Protein AF-A0A3M0XRY8-F1 (afdb_monomer_lite)

Radius of gyration: 17.95 Å; chains: 1; bounding box: 48×29×68 Å

Secondary structure (DSSP, 8-state):
----PPPHHHHHHHHHHHHHHHHHHHHHTT-S-HHHHHHHHHHHHHHHHHHHHHHHHTTS---HHHHHHHHHHHHHHHHHHHHHHHHHH--SSTHHHHHHHHHHHHHHHHHHHHHHHTS-TT-TTTTTHHHHHHHHHHHHHHHHHHHHHHHHHS-HHHHHHHHHHHHHHHHHHHHHHHHHHHHHHH-

Foldseek 3Di:
DPPPPQPPLLVVLVVQLVVLVVVLVVLVVPDDDPLSVLVSQLSVLSNVLSNLRSCVSRVNDPPQLVNQLSLLSNLLSLLVSLLVLLVVLDDDDPCVVVSVVLVVVSVVLSVQSNVLSPPDPPDPPPCSLQSNLVSLLVSLVSQLVSLVSSLVSDDPVCNVVCVVSSVVSNVVSVVSNVVSVCSNVPD

pLDDT: mean 82.47, std 12.01, range [41.25, 95.75]

Structure (mmCIF, N/CA/C/O backbone):
data_AF-A0A3M0XRY8-F1
#
_entry.id   AF-A0A3M0XRY8-F1
#
loop_
_atom_site.group_PDB
_atom_site.id
_atom_site.type_symbol
_atom_site.label_atom_id
_atom_site.label_alt_id
_atom_site.label_comp_id
_atom_site.label_asym_id
_atom_site.label_entity_id
_atom_site.label_seq_id
_atom_site.pdbx_PDB_ins_code
_atom_site.Cartn_x
_atom_site.Cartn_y
_atom_site.Cartn_z
_atom_site.occupancy
_atom_site.B_iso_or_equiv
_atom_site.auth_seq_id
_atom_site.auth_comp_id
_atom_site.auth_asym_id
_atom_site.auth_atom_id
_atom_site.pdbx_PDB_model_num
ATOM 1 N N . MET A 1 1 ? -0.395 -4.519 -41.639 1.00 41.25 1 MET A N 1
ATOM 2 C CA . MET A 1 1 ? -0.689 -3.857 -40.350 1.00 41.25 1 MET A CA 1
ATOM 3 C C . MET A 1 1 ? -0.670 -4.923 -39.272 1.00 41.25 1 MET A C 1
ATOM 5 O O . MET A 1 1 ? -1.635 -5.660 -39.132 1.00 41.25 1 MET A O 1
ATOM 9 N N . THR A 1 2 ? 0.462 -5.101 -38.599 1.00 42.78 2 THR A N 1
ATOM 10 C CA . THR A 1 2 ? 0.569 -6.003 -37.449 1.00 42.78 2 THR A CA 1
ATOM 11 C C . THR A 1 2 ? -0.197 -5.373 -36.295 1.00 42.78 2 THR A C 1
ATOM 13 O O . THR A 1 2 ? 0.152 -4.277 -35.861 1.00 42.78 2 THR A O 1
ATOM 16 N N . VAL A 1 3 ? -1.264 -6.026 -35.837 1.00 53.78 3 VAL A N 1
ATOM 17 C CA . VAL A 1 3 ? -1.956 -5.638 -34.606 1.00 53.78 3 VAL A CA 1
ATOM 18 C C . VAL A 1 3 ? -0.926 -5.760 -33.489 1.00 53.78 3 VAL A C 1
ATOM 20 O O . VAL A 1 3 ? -0.512 -6.865 -33.146 1.00 53.78 3 VAL A O 1
ATOM 23 N N . GLN A 1 4 ? -0.433 -4.628 -32.995 1.00 62.97 4 GLN A N 1
ATOM 24 C CA . GLN A 1 4 ? 0.486 -4.593 -31.869 1.00 62.97 4 GLN A CA 1
ATOM 25 C C . GLN A 1 4 ? -0.334 -5.038 -30.654 1.00 62.97 4 GLN A C 1
ATOM 27 O O . GLN A 1 4 ? -1.129 -4.271 -30.114 1.00 62.97 4 GLN A O 1
ATOM 32 N N . SER A 1 5 ? -0.257 -6.325 -30.312 1.00 73.38 5 SER A N 1
ATOM 33 C CA . SER A 1 5 ? -0.968 -6.869 -29.160 1.00 73.38 5 SER A CA 1
ATOM 34 C C . SER A 1 5 ? -0.470 -6.144 -27.918 1.00 73.38 5 SER A C 1
ATOM 36 O O . SER A 1 5 ? 0.731 -6.162 -27.639 1.00 73.38 5 SER A O 1
ATOM 38 N N . LEU A 1 6 ? -1.381 -5.491 -27.195 1.00 74.50 6 LEU A N 1
ATOM 39 C CA . LEU A 1 6 ? -1.057 -4.873 -25.915 1.00 74.50 6 LEU A CA 1
ATOM 40 C C . LEU A 1 6 ? -0.407 -5.926 -25.004 1.00 74.50 6 LEU A C 1
ATOM 42 O O . LEU A 1 6 ? -0.911 -7.053 -24.935 1.00 74.50 6 LEU A O 1
ATOM 46 N N . PRO A 1 7 ? 0.690 -5.590 -24.308 1.00 85.88 7 PRO A N 1
ATOM 47 C CA . PRO A 1 7 ? 1.293 -6.510 -23.361 1.00 85.88 7 PRO A CA 1
ATOM 48 C C . PRO A 1 7 ? 0.262 -6.891 -22.297 1.00 85.88 7 PRO A C 1
ATOM 50 O O . PRO A 1 7 ? -0.511 -6.052 -21.827 1.00 85.88 7 PRO A O 1
ATOM 53 N N . THR A 1 8 ? 0.250 -8.164 -21.906 1.00 85.25 8 THR A N 1
ATOM 54 C CA . THR A 1 8 ? -0.715 -8.720 -20.941 1.00 85.25 8 THR A CA 1
ATOM 55 C C . THR A 1 8 ? -0.736 -7.941 -19.626 1.00 85.25 8 THR A C 1
ATOM 57 O O . THR A 1 8 ? -1.806 -7.727 -19.058 1.00 85.25 8 THR A O 1
ATOM 60 N N . GLY A 1 9 ? 0.421 -7.426 -19.191 1.00 84.25 9 GLY A N 1
ATOM 61 C CA . GLY A 1 9 ? 0.529 -6.519 -18.047 1.00 84.25 9 GLY A CA 1
ATOM 62 C C . GLY A 1 9 ? -0.352 -5.273 -18.189 1.00 84.25 9 GLY A C 1
ATOM 63 O O . GLY A 1 9 ? -1.142 -4.980 -17.294 1.00 84.25 9 GLY A O 1
ATOM 64 N N . ALA A 1 10 ? -0.298 -4.578 -19.329 1.00 87.88 10 ALA A N 1
ATOM 65 C CA . ALA A 1 10 ? -1.072 -3.354 -19.546 1.00 87.88 10 ALA A CA 1
ATOM 66 C C . ALA A 1 10 ? -2.588 -3.597 -19.438 1.00 87.88 10 ALA A C 1
ATOM 68 O O . ALA A 1 10 ? -3.296 -2.797 -18.827 1.00 87.88 10 ALA A O 1
ATOM 69 N N . VAL A 1 11 ? -3.078 -4.724 -19.968 1.00 90.00 11 VAL A N 1
ATOM 70 C CA . VAL A 1 11 ? -4.503 -5.091 -19.906 1.00 90.00 11 VAL A CA 1
ATOM 71 C C . VAL A 1 11 ? -4.944 -5.348 -18.464 1.00 90.00 11 VAL A C 1
ATOM 73 O O . VAL A 1 11 ? -5.950 -4.793 -18.019 1.00 90.00 11 VAL A O 1
ATOM 76 N N . THR A 1 12 ? -4.181 -6.142 -17.709 1.00 91.06 12 THR A N 1
ATOM 77 C CA . THR A 1 12 ? -4.505 -6.471 -16.311 1.00 91.06 12 THR A CA 1
ATOM 78 C C . THR A 1 12 ? -4.523 -5.223 -15.428 1.00 91.06 12 THR A C 1
ATOM 80 O O . THR A 1 12 ? -5.455 -5.031 -14.645 1.00 91.06 12 THR A O 1
ATOM 83 N N . TYR A 1 13 ? -3.540 -4.332 -15.584 1.00 90.25 13 TYR A N 1
ATOM 84 C CA . TYR A 1 13 ? -3.491 -3.088 -14.816 1.00 90.25 13 TYR A CA 1
ATOM 85 C C . TYR A 1 13 ? -4.597 -2.102 -15.217 1.00 90.25 13 TYR A C 1
ATOM 87 O O . TYR A 1 13 ? -5.179 -1.474 -14.334 1.00 90.25 13 TYR A O 1
ATOM 95 N N . ALA A 1 14 ? -4.972 -2.028 -16.499 1.00 90.25 14 ALA A N 1
ATOM 96 C CA . ALA A 1 14 ? -6.100 -1.209 -16.951 1.00 90.25 14 ALA A CA 1
ATOM 97 C C . ALA A 1 14 ? -7.443 -1.689 -16.370 1.00 90.25 14 ALA A C 1
ATOM 99 O O . ALA A 1 14 ? -8.253 -0.875 -15.920 1.00 90.25 14 ALA A O 1
ATOM 100 N N . LEU A 1 15 ? -7.667 -3.007 -16.308 1.00 91.88 15 LEU A N 1
ATOM 101 C CA . LEU A 1 15 ? -8.829 -3.582 -15.619 1.00 91.88 15 LEU A CA 1
ATOM 102 C C . LEU A 1 15 ? -8.826 -3.230 -14.125 1.00 91.88 15 LEU A C 1
ATOM 104 O O . LEU A 1 15 ? -9.865 -2.856 -13.578 1.00 91.88 15 LEU A O 1
ATOM 108 N N . GLY A 1 16 ? -7.655 -3.281 -13.482 1.00 90.19 16 GLY A N 1
ATOM 109 C CA . GLY A 1 16 ? -7.475 -2.832 -12.100 1.00 90.19 16 GLY A CA 1
ATOM 110 C C . GLY A 1 16 ? -7.869 -1.366 -11.900 1.00 90.19 16 GLY A C 1
ATOM 111 O O . GLY A 1 16 ? -8.592 -1.044 -10.956 1.00 90.19 16 GLY A O 1
ATOM 112 N N . THR A 1 17 ? -7.473 -0.480 -12.817 1.00 91.00 17 THR A N 1
ATOM 113 C CA . THR A 1 17 ? -7.870 0.934 -12.790 1.00 91.00 17 THR A CA 1
ATOM 114 C C . THR A 1 17 ? -9.383 1.092 -12.860 1.00 91.00 17 THR A C 1
ATOM 116 O O . THR A 1 17 ? -9.958 1.795 -12.029 1.00 91.00 17 THR A O 1
ATOM 119 N N . LEU A 1 18 ? -10.046 0.406 -13.795 1.00 92.19 18 LEU A N 1
ATOM 120 C CA . LEU A 1 18 ? -11.504 0.457 -13.924 1.00 92.19 18 LEU A CA 1
ATOM 121 C C . LEU A 1 18 ? -12.203 -0.011 -12.642 1.00 92.19 18 LEU A C 1
ATOM 123 O O . LEU A 1 18 ? -13.131 0.653 -12.179 1.00 92.19 18 LEU A O 1
ATOM 127 N N . ALA A 1 19 ? -11.728 -1.098 -12.029 1.00 91.19 19 ALA A N 1
ATOM 128 C CA . ALA A 1 19 ? -12.285 -1.606 -10.778 1.00 91.19 19 ALA A CA 1
ATOM 129 C C . ALA A 1 19 ? -12.226 -0.559 -9.649 1.00 91.19 19 ALA A C 1
ATO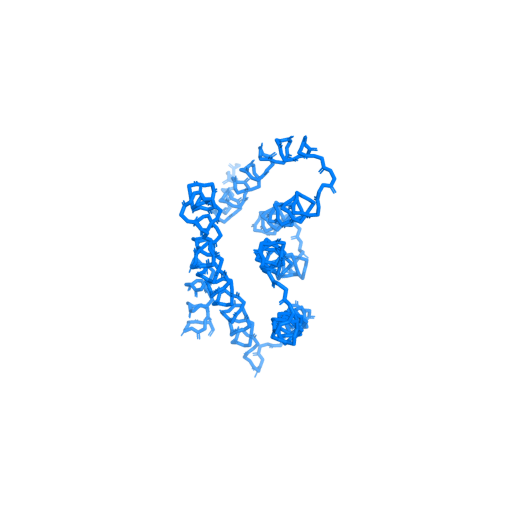M 131 O O . ALA A 1 19 ? -13.229 -0.325 -8.972 1.00 91.19 19 ALA A O 1
ATOM 132 N N . TYR A 1 20 ? -11.091 0.128 -9.474 1.00 89.56 20 TYR A N 1
ATOM 133 C CA . TYR A 1 20 ? -10.976 1.185 -8.464 1.00 89.56 20 TYR A CA 1
ATOM 134 C C . TYR A 1 20 ? -11.793 2.440 -8.809 1.00 89.56 20 TYR A C 1
ATOM 136 O O . TYR A 1 20 ? -12.390 3.043 -7.913 1.00 89.56 20 TYR A O 1
ATOM 144 N N . LEU A 1 21 ? -11.880 2.816 -10.089 1.00 89.25 21 LEU A N 1
ATOM 145 C CA . LEU A 1 21 ? -12.684 3.959 -10.535 1.00 89.25 21 LEU A CA 1
ATOM 146 C C . LEU A 1 21 ? -14.182 3.750 -10.291 1.00 89.25 21 LEU A C 1
ATOM 148 O O . LEU A 1 21 ? -14.865 4.697 -9.912 1.00 89.25 21 LEU A O 1
ATOM 152 N N . VAL A 1 22 ? -14.693 2.526 -10.443 1.00 91.00 22 VAL A N 1
ATOM 153 C CA . VAL A 1 22 ? -16.102 2.203 -10.146 1.00 91.00 22 VAL A CA 1
ATOM 154 C C . VAL A 1 22 ? -16.421 2.376 -8.655 1.00 91.00 22 VAL A C 1
ATOM 156 O O . VAL A 1 22 ? -17.534 2.767 -8.300 1.00 91.00 22 VAL A O 1
ATOM 159 N N . LEU A 1 23 ? -15.450 2.136 -7.769 1.00 85.25 23 LEU A N 1
ATOM 160 C CA . LEU A 1 23 ? -15.636 2.264 -6.321 1.00 85.25 23 LEU A CA 1
ATOM 161 C C . LEU A 1 23 ? -15.645 3.727 -5.851 1.00 85.25 23 LEU A C 1
ATOM 163 O O . LEU A 1 23 ? -16.429 4.082 -4.965 1.00 85.25 23 LEU A O 1
ATOM 167 N N . LEU A 1 24 ? -14.812 4.590 -6.443 1.00 84.44 24 LEU A N 1
ATOM 168 C CA . LEU A 1 24 ? -14.606 5.974 -5.989 1.00 84.44 24 LEU A CA 1
ATOM 169 C C . LEU A 1 24 ? -15.901 6.803 -5.828 1.00 84.44 24 LEU A C 1
ATOM 171 O O . LEU A 1 24 ? -16.071 7.401 -4.763 1.00 84.44 24 LEU A O 1
ATOM 175 N N . PRO A 1 25 ? -16.860 6.820 -6.778 1.00 84.19 25 PRO A N 1
ATOM 176 C CA . PRO A 1 25 ? -18.091 7.602 -6.644 1.00 84.19 25 PRO A CA 1
ATOM 177 C C . PRO A 1 25 ? -18.943 7.208 -5.435 1.00 84.19 25 PRO A C 1
ATOM 179 O O . PRO A 1 25 ? -19.590 8.057 -4.823 1.00 84.19 25 PRO A O 1
ATOM 182 N N . GLY A 1 26 ? -18.966 5.919 -5.081 1.00 82.38 26 GLY A N 1
ATOM 183 C CA . GLY A 1 26 ? -19.678 5.434 -3.899 1.00 82.38 26 GLY A CA 1
ATOM 184 C C . GLY A 1 26 ? -19.014 5.888 -2.600 1.00 82.38 26 GLY A C 1
ATOM 185 O O . GLY A 1 26 ? -19.704 6.235 -1.642 1.00 82.38 26 GLY A O 1
ATOM 1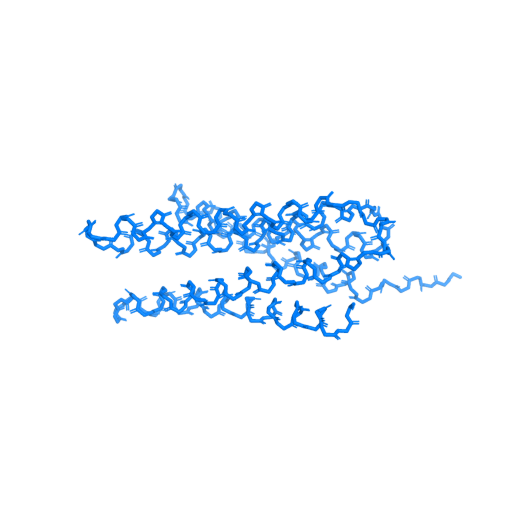86 N N . LEU A 1 27 ? -17.679 5.939 -2.579 1.00 80.31 27 LEU A N 1
ATOM 187 C CA . LEU A 1 27 ? -16.921 6.412 -1.424 1.00 80.31 27 LEU A CA 1
ATOM 188 C C . LEU A 1 27 ? -17.038 7.925 -1.211 1.00 80.31 27 LEU A C 1
ATOM 190 O O . LEU A 1 27 ? -17.213 8.350 -0.073 1.00 80.31 27 LEU A O 1
ATOM 194 N N . LEU A 1 28 ? -16.981 8.731 -2.276 1.00 81.44 28 LEU A N 1
ATOM 195 C CA . LEU A 1 28 ? -17.031 10.199 -2.182 1.00 81.44 28 LEU A CA 1
ATOM 196 C C . LEU A 1 28 ? -18.327 10.716 -1.531 1.00 81.44 28 LEU A C 1
ATOM 198 O O . LEU A 1 28 ? -18.357 11.810 -0.980 1.00 81.44 28 LEU A O 1
ATOM 202 N N . ARG A 1 29 ? -19.392 9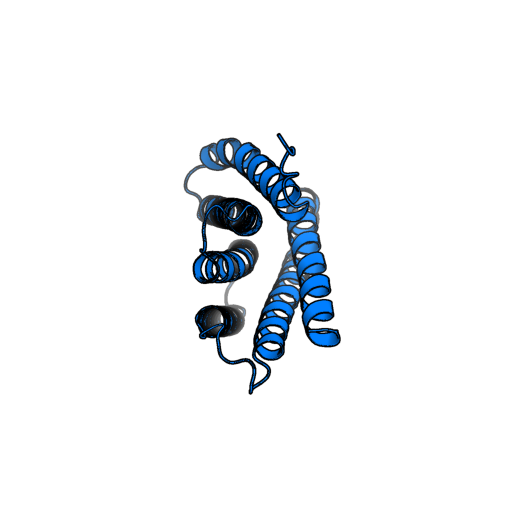.905 -1.530 1.00 84.75 29 ARG A N 1
ATOM 203 C CA . ARG A 1 29 ? -20.682 10.222 -0.896 1.00 84.75 29 ARG A CA 1
ATOM 204 C C . ARG A 1 29 ? -20.722 9.968 0.618 1.00 84.75 29 ARG A C 1
ATOM 206 O O . ARG A 1 29 ? -21.716 10.310 1.250 1.00 84.75 29 ARG A O 1
ATOM 213 N N . ARG A 1 30 ? -19.689 9.359 1.220 1.00 75.19 30 ARG A N 1
ATOM 214 C CA . ARG A 1 30 ? -19.673 8.988 2.655 1.00 75.19 30 ARG A CA 1
ATOM 215 C C . ARG A 1 30 ? -19.361 10.141 3.622 1.00 75.19 30 ARG A C 1
ATOM 217 O O . ARG A 1 30 ? -19.506 9.945 4.829 1.00 75.19 30 ARG A O 1
ATOM 224 N N . GLY A 1 31 ? -19.005 11.326 3.122 1.00 71.62 31 GLY A N 1
ATOM 225 C CA . GLY A 1 31 ? -18.751 12.528 3.929 1.00 71.62 31 GLY A CA 1
ATOM 226 C C . GLY A 1 31 ? -17.308 12.662 4.439 1.00 71.62 31 GLY A C 1
ATOM 227 O O . GLY A 1 31 ? -16.426 11.902 4.052 1.00 71.62 31 GLY A O 1
ATOM 228 N N . GLU A 1 32 ? -17.070 13.636 5.323 1.00 77.12 32 GLU A N 1
ATOM 229 C CA . GLU A 1 32 ? -15.729 14.123 5.718 1.00 77.12 32 GLU A CA 1
ATOM 230 C C . GLU A 1 32 ? -15.104 13.404 6.926 1.00 77.12 32 GLU A C 1
ATOM 232 O O . GLU A 1 32 ? -14.181 13.908 7.569 1.00 77.12 32 GLU A O 1
ATOM 237 N N . ARG A 1 33 ? -15.604 12.219 7.291 1.00 82.50 33 ARG A N 1
ATOM 238 C CA . ARG A 1 33 ? -15.008 11.472 8.405 1.00 82.50 33 ARG A CA 1
ATOM 239 C C . ARG A 1 33 ? -13.589 11.033 8.032 1.00 82.50 33 ARG A C 1
ATOM 241 O O . ARG A 1 33 ? -13.343 10.614 6.902 1.00 82.50 33 ARG A O 1
ATOM 248 N N . LEU A 1 34 ? -12.656 11.105 8.984 1.00 81.56 34 LEU A N 1
ATOM 249 C CA . LEU A 1 34 ? -11.240 10.800 8.743 1.00 81.56 34 LEU A CA 1
ATOM 250 C C . LEU A 1 34 ? -11.028 9.395 8.149 1.00 81.56 34 LEU A C 1
ATOM 252 O O . LEU A 1 34 ? -10.216 9.226 7.247 1.00 81.56 34 LEU A O 1
ATOM 256 N N . ASP A 1 35 ? -11.776 8.395 8.612 1.00 82.06 35 ASP A N 1
ATOM 257 C CA . ASP A 1 35 ? -11.753 7.031 8.074 1.00 82.06 35 ASP A CA 1
ATOM 258 C C . ASP A 1 35 ? -12.241 6.962 6.617 1.00 82.06 35 ASP A C 1
ATOM 260 O O . ASP A 1 35 ? -11.646 6.252 5.806 1.00 82.06 35 ASP A O 1
ATOM 264 N N . ALA A 1 36 ? -13.267 7.738 6.258 1.00 86.38 36 ALA A N 1
ATOM 265 C CA . ALA A 1 36 ? -13.746 7.853 4.882 1.00 86.38 36 ALA A CA 1
ATOM 266 C C . ALA A 1 36 ? -12.710 8.530 3.971 1.00 86.38 36 ALA A C 1
ATOM 268 O O . ALA A 1 36 ? -12.431 8.013 2.890 1.00 86.38 36 ALA A O 1
ATOM 269 N N . ILE A 1 37 ? -12.091 9.627 4.422 1.00 87.31 37 ILE A N 1
ATOM 270 C CA . ILE A 1 37 ? -11.043 10.343 3.673 1.00 87.31 37 ILE A CA 1
ATOM 271 C C . ILE A 1 37 ? -9.830 9.438 3.442 1.00 87.31 37 ILE A C 1
ATOM 273 O O . ILE A 1 37 ? -9.337 9.344 2.321 1.00 87.31 37 ILE A O 1
ATOM 277 N N . LEU A 1 38 ? -9.370 8.729 4.477 1.00 88.25 38 LEU A N 1
ATOM 278 C CA . LEU A 1 38 ? -8.245 7.798 4.360 1.00 88.25 38 LEU A CA 1
ATOM 279 C C . LEU A 1 38 ? -8.569 6.622 3.434 1.00 88.25 38 LEU A C 1
ATOM 281 O O . LEU A 1 38 ? -7.701 6.177 2.685 1.00 88.25 38 LEU A O 1
ATOM 285 N N . PHE A 1 39 ? -9.814 6.140 3.441 1.00 90.06 39 PHE A N 1
ATOM 286 C CA . PHE A 1 39 ? -10.239 5.078 2.535 1.00 90.06 39 PHE A CA 1
ATOM 287 C C . PHE A 1 39 ? -10.290 5.566 1.082 1.00 90.06 39 PHE A C 1
ATOM 289 O O . PHE A 1 39 ? -9.779 4.883 0.197 1.00 90.06 39 PHE A O 1
ATOM 296 N N . ILE A 1 40 ? -10.813 6.775 0.838 1.00 90.50 40 ILE A N 1
ATOM 297 C CA . ILE A 1 40 ? -10.769 7.433 -0.479 1.00 90.50 40 ILE A CA 1
ATOM 298 C C . ILE A 1 40 ? -9.322 7.609 -0.940 1.00 90.50 40 ILE A C 1
ATOM 300 O O . ILE A 1 40 ? -9.016 7.302 -2.087 1.00 90.50 40 ILE A O 1
ATOM 304 N N . ALA A 1 41 ? -8.428 8.054 -0.054 1.00 90.69 41 ALA A N 1
ATOM 305 C CA . ALA A 1 41 ? -7.020 8.237 -0.375 1.00 90.69 41 ALA A CA 1
ATOM 306 C C . ALA A 1 41 ? -6.345 6.910 -0.755 1.00 90.69 41 ALA A C 1
ATOM 308 O O . ALA A 1 41 ? -5.679 6.857 -1.782 1.00 90.69 41 ALA A O 1
ATOM 309 N N . ALA A 1 42 ? -6.557 5.830 0.008 1.00 92.06 42 ALA A N 1
ATOM 310 C CA . ALA A 1 42 ? -5.982 4.511 -0.280 1.00 92.06 42 ALA A CA 1
ATOM 311 C C . ALA A 1 42 ? -6.504 3.903 -1.596 1.00 92.06 42 ALA A C 1
ATOM 313 O O . ALA A 1 42 ? -5.745 3.326 -2.380 1.00 92.06 42 ALA A O 1
ATOM 314 N N . VAL A 1 43 ? -7.802 4.064 -1.872 1.00 93.06 43 VAL A N 1
ATOM 315 C CA . VAL A 1 43 ? -8.411 3.651 -3.144 1.00 93.06 43 VAL A CA 1
ATOM 316 C C . VAL A 1 43 ? -7.882 4.509 -4.296 1.00 93.06 43 VAL A C 1
ATOM 318 O O . VAL A 1 43 ? -7.518 3.973 -5.339 1.00 93.06 43 VAL A O 1
ATOM 321 N N . GLY A 1 44 ? -7.786 5.825 -4.104 1.00 93.44 44 GLY A N 1
ATOM 322 C CA . GLY A 1 44 ? -7.292 6.771 -5.101 1.00 93.44 44 GLY A CA 1
ATOM 323 C C . GLY A 1 44 ? -5.825 6.542 -5.463 1.00 93.44 44 GLY A C 1
ATOM 324 O O . GLY A 1 44 ? -5.490 6.519 -6.644 1.00 93.44 44 GLY A O 1
ATOM 325 N N . THR A 1 45 ? -4.954 6.294 -4.480 1.00 93.81 45 THR A N 1
ATOM 326 C CA . THR A 1 45 ? -3.546 5.952 -4.741 1.00 93.81 45 THR A CA 1
ATOM 327 C C . THR A 1 45 ? -3.411 4.599 -5.433 1.00 93.81 45 THR A C 1
ATOM 329 O O . THR A 1 45 ? -2.585 4.465 -6.331 1.00 93.81 45 THR A O 1
ATOM 332 N N . SER A 1 46 ? -4.260 3.618 -5.104 1.00 94.19 46 SER A N 1
ATOM 333 C CA . SER A 1 46 ? -4.299 2.326 -5.807 1.00 94.19 46 SER A CA 1
ATOM 334 C C . SER A 1 46 ? -4.777 2.471 -7.262 1.00 94.19 46 SER A C 1
ATOM 336 O O . SER A 1 46 ? -4.202 1.865 -8.169 1.00 94.19 46 SER A O 1
ATOM 338 N N . ALA A 1 47 ? -5.779 3.321 -7.514 1.00 94.81 47 ALA A N 1
ATOM 339 C CA . ALA A 1 47 ? -6.240 3.657 -8.862 1.00 94.81 47 ALA A CA 1
ATOM 340 C C . ALA A 1 47 ? -5.135 4.349 -9.673 1.00 94.81 47 ALA A C 1
ATOM 342 O O . ALA A 1 47 ? -4.853 3.950 -10.800 1.00 94.81 47 ALA A O 1
ATOM 343 N N . ALA A 1 48 ? -4.469 5.340 -9.075 1.00 95.25 48 ALA A N 1
ATOM 344 C CA . ALA A 1 48 ? -3.360 6.049 -9.700 1.00 95.25 48 ALA A CA 1
ATOM 345 C C . ALA A 1 48 ? -2.195 5.105 -10.017 1.00 95.25 48 ALA A C 1
ATOM 347 O O . ALA A 1 48 ? -1.661 5.157 -11.121 1.00 95.25 48 ALA A O 1
ATOM 348 N N . TRP A 1 49 ? -1.834 4.213 -9.087 1.00 95.62 49 TRP A N 1
ATOM 349 C CA . TRP A 1 49 ? -0.790 3.214 -9.305 1.00 95.62 49 TRP A CA 1
ATOM 350 C C . TRP A 1 49 ? -1.133 2.288 -10.471 1.00 95.62 49 TRP A C 1
ATOM 352 O O . TRP A 1 49 ? -0.347 2.173 -11.402 1.00 95.62 49 TRP A O 1
ATOM 362 N N . THR A 1 50 ? -2.319 1.672 -10.474 1.00 94.94 50 THR A N 1
ATOM 363 C CA . THR A 1 50 ? -2.712 0.770 -11.573 1.00 94.94 50 THR A CA 1
ATOM 364 C C . THR A 1 50 ? -2.742 1.486 -12.927 1.00 94.94 50 THR A C 1
ATOM 366 O O . THR A 1 50 ? -2.258 0.929 -13.907 1.00 94.94 50 THR A O 1
ATOM 369 N N . ALA A 1 51 ? -3.211 2.738 -12.981 1.00 94.50 51 ALA A N 1
ATOM 370 C CA . ALA A 1 51 ? -3.228 3.527 -14.213 1.00 94.50 51 ALA A CA 1
ATOM 371 C C . ALA A 1 51 ? -1.807 3.842 -14.703 1.00 94.50 51 ALA A C 1
ATOM 373 O O . ALA A 1 51 ? -1.483 3.635 -15.871 1.00 94.50 51 ALA A O 1
ATOM 374 N N . ALA A 1 52 ? -0.945 4.296 -13.791 1.00 94.56 52 ALA A N 1
ATOM 375 C CA . ALA A 1 52 ? 0.462 4.575 -14.053 1.00 94.56 52 ALA A CA 1
ATOM 376 C C . ALA A 1 52 ? 1.194 3.333 -14.582 1.00 94.56 52 ALA A C 1
ATOM 378 O O . ALA A 1 52 ? 1.898 3.405 -15.589 1.00 94.56 52 ALA A O 1
ATOM 379 N N . THR A 1 53 ? 0.980 2.183 -13.943 1.00 92.38 53 THR A N 1
ATOM 380 C CA . THR A 1 53 ? 1.587 0.909 -14.331 1.00 92.38 53 THR A CA 1
ATOM 381 C C . THR A 1 53 ? 1.067 0.428 -15.686 1.00 92.38 53 THR A C 1
ATOM 383 O O . THR A 1 53 ? 1.859 -0.024 -16.509 1.00 92.38 53 THR A O 1
ATOM 386 N N . ALA A 1 54 ? -0.229 0.587 -15.978 1.00 93.31 54 ALA A N 1
ATOM 387 C CA . ALA A 1 54 ? -0.794 0.254 -17.288 1.00 93.31 54 ALA A CA 1
ATOM 388 C C . ALA A 1 54 ? -0.158 1.081 -18.417 1.00 93.31 54 ALA A C 1
ATOM 390 O O . ALA A 1 54 ? 0.249 0.519 -19.435 1.00 93.31 54 ALA A O 1
ATOM 391 N N . LEU A 1 55 ? -0.022 2.398 -18.217 1.00 92.62 55 LEU A N 1
ATOM 392 C CA . LEU A 1 55 ? 0.624 3.303 -19.175 1.00 92.62 55 LEU A CA 1
ATOM 393 C C . LEU A 1 55 ? 2.106 2.968 -19.379 1.00 92.62 55 LEU A C 1
ATOM 395 O O . LEU A 1 55 ? 2.595 3.021 -20.509 1.00 92.62 55 LEU A O 1
ATOM 399 N N . HIS A 1 56 ? 2.798 2.593 -18.300 1.00 91.12 56 HIS A N 1
ATOM 400 C CA . HIS A 1 56 ? 4.196 2.180 -18.356 1.00 91.12 56 HIS A CA 1
ATOM 401 C C . HIS A 1 56 ? 4.378 0.886 -19.158 1.00 91.12 56 HIS A C 1
ATOM 403 O O . HIS A 1 56 ? 5.163 0.861 -20.102 1.00 91.12 56 HIS A O 1
ATOM 409 N N . TYR A 1 57 ? 3.594 -0.160 -18.869 1.00 88.38 57 TYR A N 1
ATOM 410 C CA . TYR A 1 57 ? 3.648 -1.414 -19.631 1.00 88.38 57 TYR A CA 1
ATOM 411 C C . TYR A 1 57 ? 3.228 -1.243 -21.092 1.00 88.38 57 TYR A C 1
ATOM 413 O O . TYR A 1 57 ? 3.767 -1.927 -21.954 1.00 88.38 57 TYR A O 1
ATOM 421 N N . ALA A 1 58 ? 2.295 -0.337 -21.394 1.00 90.00 58 ALA A N 1
ATOM 422 C CA . ALA A 1 58 ? 1.907 -0.030 -22.771 1.00 90.00 58 ALA A CA 1
ATOM 423 C C . ALA A 1 58 ? 3.010 0.700 -23.567 1.00 90.00 58 ALA A C 1
ATOM 425 O O . ALA A 1 58 ? 2.872 0.870 -24.778 1.00 90.00 58 ALA A O 1
ATOM 426 N N . GLY A 1 59 ? 4.086 1.147 -22.908 1.00 89.12 59 GLY A N 1
ATOM 427 C CA . GLY A 1 59 ? 5.158 1.931 -23.522 1.00 89.12 59 GLY A CA 1
ATOM 428 C C . GLY A 1 59 ? 4.754 3.370 -23.849 1.00 89.12 59 GLY A C 1
ATOM 429 O O . GLY A 1 59 ? 5.464 4.056 -24.577 1.00 89.12 59 GLY A O 1
ATOM 430 N N . TRP A 1 60 ? 3.611 3.840 -23.339 1.00 88.81 60 TRP A N 1
ATOM 431 C CA . TRP A 1 60 ? 3.099 5.188 -23.609 1.00 88.81 60 TRP A CA 1
ATOM 432 C C . TRP A 1 60 ? 3.724 6.245 -22.698 1.00 88.81 60 TRP A C 1
ATOM 434 O O . TRP A 1 60 ? 3.633 7.437 -22.986 1.00 88.81 60 TRP A O 1
ATOM 444 N N . TRP A 1 61 ? 4.346 5.825 -21.593 1.00 89.38 61 TRP A N 1
ATOM 445 C CA . TRP A 1 61 ? 4.959 6.725 -20.625 1.00 89.38 61 TRP A CA 1
ATOM 446 C C . TRP A 1 61 ? 6.090 6.056 -19.834 1.00 89.38 61 TRP A C 1
ATOM 448 O O . TRP A 1 61 ? 5.896 5.029 -19.182 1.00 89.38 61 TRP A O 1
ATOM 458 N N . ASP A 1 62 ? 7.273 6.674 -19.830 1.00 83.19 62 ASP A N 1
ATOM 459 C CA . ASP A 1 62 ? 8.440 6.186 -19.085 1.00 83.19 62 ASP A CA 1
ATOM 460 C C . ASP A 1 62 ? 8.479 6.755 -17.653 1.00 83.19 62 ASP A C 1
ATOM 462 O O . ASP A 1 62 ? 9.308 7.581 -17.268 1.00 83.19 62 ASP A O 1
ATOM 466 N N . GLY A 1 63 ? 7.464 6.371 -16.876 1.00 86.19 63 GLY A N 1
ATOM 467 C CA . GLY A 1 63 ? 7.182 6.872 -15.532 1.00 86.19 63 GLY A CA 1
ATOM 468 C C . GLY A 1 63 ? 7.645 5.971 -14.390 1.00 86.19 63 GLY A C 1
ATOM 469 O O . GLY A 1 63 ? 7.012 5.990 -13.335 1.00 86.19 63 GLY A O 1
ATOM 470 N N . ALA A 1 64 ? 8.706 5.174 -14.557 1.00 84.56 64 ALA A N 1
ATOM 471 C CA . ALA A 1 64 ? 9.080 4.105 -13.616 1.00 84.56 64 ALA A CA 1
ATOM 472 C C . ALA A 1 64 ? 9.203 4.570 -12.147 1.00 84.56 64 ALA A C 1
ATOM 474 O O . ALA A 1 64 ? 8.725 3.905 -11.226 1.00 84.56 64 ALA A O 1
ATOM 475 N N . ARG A 1 65 ? 9.766 5.764 -11.913 1.00 84.25 65 ARG A N 1
ATOM 476 C CA . ARG A 1 65 ? 9.868 6.361 -10.565 1.00 84.25 65 ARG A CA 1
ATOM 477 C C . ARG A 1 65 ? 8.511 6.715 -9.965 1.00 84.25 65 ARG A C 1
ATOM 479 O O . ARG A 1 65 ? 8.309 6.560 -8.765 1.00 84.25 65 ARG A O 1
ATOM 486 N N . VAL A 1 66 ? 7.584 7.194 -10.791 1.00 89.12 66 VAL A N 1
ATOM 487 C CA . VAL A 1 66 ? 6.229 7.534 -10.346 1.00 89.12 66 VAL A CA 1
ATOM 488 C C . VAL A 1 66 ? 5.442 6.261 -10.052 1.00 89.12 66 VAL A C 1
ATOM 490 O O . VAL A 1 66 ? 4.763 6.206 -9.033 1.00 89.12 66 VAL A O 1
ATOM 493 N N . VAL A 1 67 ? 5.596 5.218 -10.875 1.00 90.06 67 VAL A N 1
ATOM 494 C CA . VAL A 1 67 ? 5.027 3.888 -10.609 1.00 90.06 67 VAL A CA 1
ATOM 495 C C . VAL A 1 67 ? 5.519 3.355 -9.262 1.00 90.06 67 VAL A C 1
ATOM 497 O O . VAL A 1 67 ? 4.697 3.031 -8.409 1.00 90.06 67 VAL A O 1
ATOM 500 N N . ALA A 1 68 ? 6.834 3.352 -9.023 1.00 85.88 68 ALA A N 1
ATOM 501 C CA . ALA A 1 68 ? 7.403 2.880 -7.760 1.00 85.88 68 ALA A CA 1
ATOM 502 C C . ALA A 1 68 ? 6.962 3.733 -6.554 1.00 85.88 68 ALA A C 1
ATOM 504 O O . ALA A 1 68 ? 6.614 3.199 -5.503 1.00 85.88 68 ALA A O 1
ATOM 505 N N . GLY A 1 69 ? 6.915 5.061 -6.700 1.00 87.88 69 GLY A N 1
ATOM 506 C CA . GLY A 1 69 ? 6.419 5.952 -5.649 1.00 87.88 69 GLY A CA 1
ATOM 507 C C . GLY A 1 69 ? 4.944 5.708 -5.314 1.00 87.88 69 GLY A C 1
ATOM 508 O O . GLY A 1 69 ? 4.577 5.651 -4.140 1.00 87.88 69 GLY A O 1
ATOM 509 N N . LEU A 1 70 ? 4.100 5.509 -6.331 1.00 91.44 70 LEU A N 1
ATOM 510 C CA . LEU A 1 70 ? 2.682 5.183 -6.160 1.00 91.44 70 LEU A CA 1
ATOM 511 C C . LEU A 1 70 ? 2.471 3.789 -5.555 1.00 91.44 70 LEU A C 1
ATOM 513 O O . LEU A 1 70 ? 1.524 3.595 -4.795 1.00 91.44 70 LEU A O 1
ATOM 517 N N . GLU A 1 71 ? 3.362 2.840 -5.837 1.00 90.94 71 GLU A N 1
ATOM 518 C CA . GLU A 1 71 ? 3.356 1.504 -5.238 1.00 90.94 71 GLU A CA 1
ATOM 519 C C . GLU A 1 71 ? 3.578 1.580 -3.726 1.00 90.94 71 GLU A C 1
ATOM 521 O O . GLU A 1 71 ? 2.775 1.076 -2.940 1.00 90.94 71 GLU A O 1
ATOM 526 N N . VAL A 1 72 ? 4.607 2.312 -3.294 1.00 89.50 72 VAL A N 1
ATOM 527 C CA . VAL A 1 72 ? 4.852 2.559 -1.867 1.00 89.50 72 VAL A CA 1
ATOM 528 C C . VAL A 1 72 ? 3.682 3.333 -1.254 1.00 89.50 72 VAL A C 1
ATOM 530 O O . VAL A 1 72 ? 3.192 2.976 -0.181 1.00 89.50 72 VAL A O 1
ATOM 533 N N . ALA A 1 73 ? 3.174 4.356 -1.947 1.00 90.44 73 ALA A N 1
ATOM 534 C CA . ALA A 1 73 ? 2.058 5.161 -1.462 1.00 90.44 73 ALA A CA 1
ATOM 535 C C . ALA A 1 73 ? 0.773 4.340 -1.269 1.00 90.44 73 ALA A C 1
ATOM 537 O O . ALA A 1 73 ? 0.070 4.558 -0.278 1.00 90.44 73 ALA A O 1
ATOM 538 N N . ARG A 1 74 ? 0.462 3.379 -2.156 1.00 92.19 74 ARG A N 1
ATOM 539 C CA . ARG A 1 74 ? -0.710 2.502 -1.983 1.00 92.19 74 ARG A CA 1
ATOM 540 C C . ARG A 1 74 ? -0.536 1.597 -0.766 1.00 92.19 74 ARG A C 1
ATOM 542 O O . ARG A 1 74 ? -1.447 1.510 0.054 1.00 92.19 74 ARG A O 1
ATOM 549 N N . LEU A 1 75 ? 0.637 0.976 -0.613 1.00 90.44 75 LEU A N 1
ATOM 550 C CA . LEU A 1 75 ? 0.941 0.081 0.509 1.00 90.44 75 LEU A CA 1
ATOM 551 C C . LEU A 1 75 ? 0.817 0.810 1.848 1.00 90.44 75 LEU A C 1
ATOM 553 O O . LEU A 1 75 ? 0.208 0.309 2.793 1.00 90.44 75 LEU A O 1
ATOM 557 N N . VAL A 1 76 ? 1.370 2.018 1.929 1.00 89.94 76 VAL A N 1
ATOM 558 C CA . VAL A 1 76 ? 1.307 2.854 3.132 1.00 89.94 76 VAL A CA 1
ATOM 559 C C . VAL A 1 76 ? -0.113 3.374 3.361 1.00 89.94 76 VAL A C 1
ATOM 561 O O . VAL A 1 76 ? -0.582 3.368 4.497 1.00 89.94 76 VAL A O 1
ATOM 564 N N . GLY A 1 77 ? -0.834 3.759 2.305 1.00 91.06 77 GLY A N 1
ATOM 565 C CA . GLY A 1 77 ? -2.217 4.236 2.392 1.00 91.06 77 GLY A CA 1
ATOM 566 C C . GLY A 1 77 ? -3.156 3.219 3.044 1.00 91.06 77 GLY A C 1
ATOM 567 O O . GLY A 1 77 ? -3.898 3.566 3.966 1.00 91.06 77 GLY A O 1
ATOM 568 N N . TRP A 1 78 ? -3.070 1.947 2.643 1.00 93.19 78 TRP A N 1
ATOM 569 C CA . TRP A 1 78 ? -3.842 0.866 3.267 1.00 93.19 78 TRP A CA 1
ATOM 570 C C . TRP A 1 78 ? -3.480 0.659 4.742 1.00 93.19 78 TRP A C 1
ATOM 572 O O . TRP A 1 78 ? -4.367 0.483 5.579 1.00 93.19 78 TRP A O 1
ATOM 582 N N . GLN A 1 79 ? -2.197 0.748 5.093 1.00 90.81 79 GLN A N 1
ATOM 583 C CA . GLN A 1 79 ? -1.743 0.611 6.480 1.00 90.81 79 GLN A CA 1
ATOM 584 C C . GLN A 1 79 ? -2.196 1.779 7.364 1.00 90.81 79 GLN A C 1
ATOM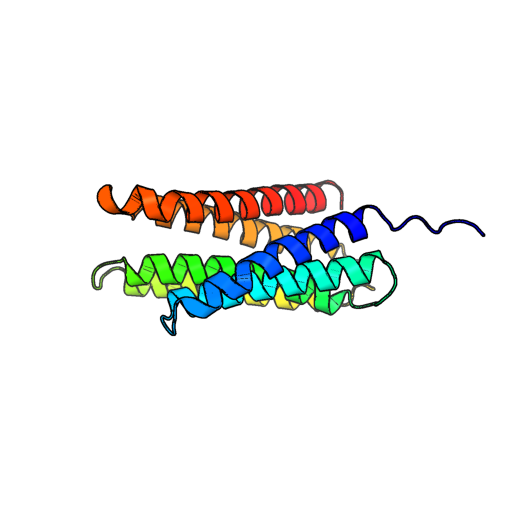 586 O O . GLN A 1 79 ? -2.650 1.557 8.487 1.00 90.81 79 GLN A O 1
ATOM 591 N N . VAL A 1 80 ? -2.135 3.015 6.858 1.00 89.50 80 VAL A N 1
ATOM 592 C CA . VAL A 1 80 ? -2.627 4.211 7.561 1.00 89.50 80 VAL A CA 1
ATOM 593 C C . VAL A 1 80 ? -4.132 4.116 7.797 1.00 89.50 80 VAL A C 1
ATOM 595 O O . VAL A 1 80 ? -4.588 4.416 8.901 1.00 89.50 80 VAL A O 1
ATOM 598 N N . LEU A 1 81 ? -4.900 3.647 6.807 1.00 91.25 81 LEU A N 1
ATOM 599 C CA . LEU A 1 81 ? -6.328 3.384 6.970 1.00 91.25 81 LEU A CA 1
ATOM 600 C C . LEU A 1 81 ? -6.586 2.372 8.095 1.00 91.25 81 LEU A C 1
ATOM 602 O O . LEU A 1 81 ? -7.354 2.666 9.012 1.00 91.25 81 LEU A O 1
ATOM 606 N N . LEU A 1 82 ? -5.941 1.200 8.056 1.00 89.94 82 LEU A N 1
ATOM 607 C CA . LEU A 1 82 ? -6.110 0.172 9.088 1.00 89.94 82 LEU A CA 1
ATOM 608 C C . LEU A 1 82 ? -5.742 0.711 10.474 1.00 89.94 82 LEU A C 1
ATOM 610 O O . LEU A 1 82 ? -6.506 0.548 11.424 1.00 89.94 82 LEU A O 1
ATOM 614 N N . ALA A 1 83 ? -4.609 1.406 10.584 1.00 87.75 83 ALA A N 1
ATOM 615 C CA . ALA A 1 83 ? -4.155 2.003 11.831 1.00 87.75 83 ALA A CA 1
ATOM 616 C C . ALA A 1 83 ? -5.157 3.040 12.368 1.00 87.75 83 ALA A C 1
ATOM 618 O O . ALA A 1 83 ? -5.493 3.008 13.553 1.00 87.75 83 ALA A O 1
ATOM 619 N N . ALA A 1 84 ? -5.702 3.903 11.505 1.00 85.69 84 ALA A N 1
ATOM 620 C CA . ALA A 1 84 ? -6.727 4.871 11.884 1.00 85.69 84 ALA A CA 1
ATOM 621 C C . ALA A 1 84 ? -7.995 4.186 12.409 1.00 85.69 84 ALA A C 1
ATOM 623 O O . ALA A 1 84 ? -8.506 4.571 13.462 1.00 85.69 84 ALA A O 1
ATOM 624 N N . VAL A 1 85 ? -8.461 3.124 11.742 1.00 86.38 85 VAL A N 1
ATOM 625 C CA . VAL A 1 85 ? -9.631 2.353 12.189 1.00 86.38 85 VAL A CA 1
ATOM 626 C C . VAL A 1 85 ? -9.368 1.675 13.539 1.00 86.38 85 VAL A C 1
ATOM 628 O O . VAL A 1 85 ? -10.235 1.712 14.414 1.00 86.38 85 VAL A O 1
ATOM 631 N N . ILE A 1 86 ? -8.171 1.112 13.751 1.00 84.94 86 ILE A N 1
ATOM 632 C CA . ILE A 1 86 ? -7.765 0.531 15.043 1.00 84.94 86 ILE A CA 1
ATOM 633 C C . ILE A 1 86 ? -7.792 1.597 16.145 1.00 84.94 86 ILE A C 1
ATOM 635 O O . ILE A 1 86 ? -8.285 1.335 17.241 1.00 84.94 86 ILE A O 1
ATOM 639 N N . TRP A 1 87 ? -7.271 2.800 15.884 1.00 80.44 87 TRP A N 1
ATOM 640 C CA . TRP A 1 87 ? -7.173 3.851 16.902 1.00 80.44 87 TRP A CA 1
ATOM 641 C C . TRP A 1 87 ? -8.514 4.469 17.261 1.00 80.44 87 TRP A C 1
ATOM 643 O O . TRP A 1 87 ? -8.754 4.705 18.440 1.00 80.44 87 TRP A O 1
ATOM 653 N N . VAL A 1 88 ? -9.392 4.692 16.281 1.00 78.44 88 VAL A N 1
ATOM 654 C CA . VAL A 1 88 ? -10.752 5.192 16.537 1.00 78.44 88 VAL A CA 1
ATOM 655 C C . VAL A 1 88 ? -11.537 4.207 17.412 1.00 78.44 88 VAL A C 1
ATOM 657 O O . VAL A 1 88 ? -12.366 4.623 18.216 1.00 78.44 88 VAL A O 1
ATOM 660 N N . ARG A 1 89 ? -11.250 2.903 17.305 1.00 75.50 89 ARG A N 1
ATOM 661 C CA . ARG A 1 89 ? -11.928 1.840 18.065 1.00 75.50 89 ARG A CA 1
ATOM 662 C C . ARG A 1 89 ? -11.214 1.436 19.365 1.00 75.50 89 ARG A C 1
ATOM 664 O O . ARG A 1 89 ? -11.771 0.674 20.152 1.00 75.50 89 ARG A O 1
ATOM 671 N N . GLY A 1 90 ? -9.992 1.910 19.614 1.00 66.19 90 GLY A N 1
ATOM 672 C CA . GLY A 1 90 ? -9.183 1.536 20.779 1.00 66.19 90 GLY A CA 1
ATOM 673 C C . GLY A 1 90 ? -9.397 2.454 21.992 1.00 66.19 90 GLY A C 1
ATOM 674 O O . GLY A 1 90 ? -9.121 3.644 21.916 1.00 66.19 90 GLY A O 1
ATOM 675 N N . GLY A 1 91 ? -9.828 1.896 23.132 1.00 56.66 91 GLY A N 1
ATOM 676 C CA . GLY A 1 91 ? -10.036 2.619 24.406 1.00 56.66 91 GLY 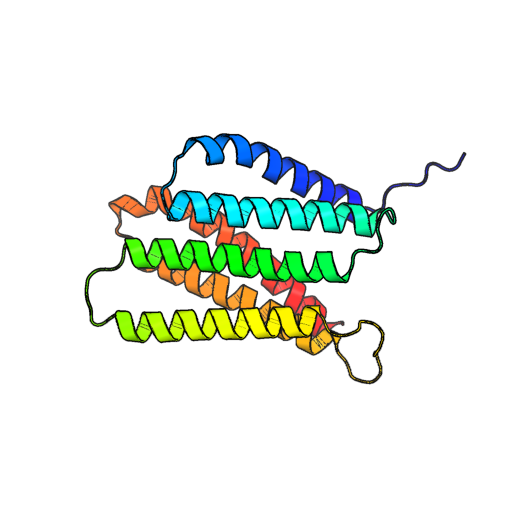A CA 1
ATOM 677 C C . GLY A 1 91 ? -8.775 3.215 25.085 1.00 56.66 91 GLY A C 1
ATOM 678 O O . GLY A 1 91 ? -7.656 3.040 24.589 1.00 56.66 91 GLY A O 1
ATOM 679 N N . PRO A 1 92 ? -8.917 3.926 26.231 1.00 50.19 92 PRO A N 1
ATOM 680 C CA . PRO A 1 92 ? -7.994 4.997 26.633 1.00 50.19 92 PRO A CA 1
ATOM 681 C C . PRO A 1 92 ? -6.698 4.561 27.348 1.00 50.19 92 PRO A C 1
ATOM 683 O O . PRO A 1 92 ? -6.745 3.873 28.360 1.00 50.19 92 PRO A O 1
ATOM 686 N N . ARG A 1 93 ? -5.579 5.156 26.886 1.00 49.47 93 ARG A N 1
ATOM 687 C CA . ARG A 1 93 ? -4.348 5.617 27.591 1.00 49.47 93 ARG A CA 1
ATOM 688 C C . ARG A 1 93 ? -3.071 4.746 27.716 1.00 49.47 93 ARG A C 1
ATOM 690 O O . ARG A 1 93 ? -2.048 5.272 27.278 1.00 49.47 93 ARG A O 1
ATOM 697 N N . PRO A 1 94 ? -3.014 3.466 28.143 1.00 52.12 94 PRO A N 1
ATOM 698 C CA . PRO A 1 94 ? -1.737 2.729 28.134 1.00 52.12 94 PRO A CA 1
ATOM 699 C C . PRO A 1 94 ? -1.276 2.346 26.710 1.00 52.12 94 PRO A C 1
ATOM 701 O O . PRO A 1 94 ? -0.127 1.978 26.489 1.00 52.12 94 PRO A O 1
ATOM 704 N N . ARG A 1 95 ? -2.153 2.501 25.707 1.00 64.44 95 ARG A N 1
ATOM 705 C CA . ARG A 1 95 ? -1.895 2.214 24.285 1.00 64.44 95 ARG A CA 1
ATOM 706 C C . ARG A 1 95 ? -1.243 3.363 23.506 1.00 64.44 95 ARG A C 1
ATOM 708 O O . ARG A 1 95 ? -0.902 3.170 22.344 1.00 64.44 95 ARG A O 1
ATOM 715 N N . LEU A 1 96 ? -1.067 4.552 24.093 1.00 63.28 96 LEU A N 1
ATOM 716 C CA . LEU A 1 96 ? -0.567 5.722 23.353 1.00 63.28 96 LEU A CA 1
ATOM 717 C C . LEU A 1 96 ? 0.932 5.625 23.023 1.00 63.28 96 LEU A C 1
ATOM 719 O O . LEU A 1 96 ? 1.337 5.983 21.918 1.00 63.28 96 LEU A O 1
ATOM 723 N N . LEU A 1 97 ? 1.743 5.099 23.946 1.00 64.06 97 LEU A N 1
ATOM 724 C CA . LEU A 1 97 ? 3.169 4.849 23.703 1.00 64.06 97 LEU A CA 1
ATOM 725 C C . LEU A 1 97 ? 3.354 3.760 22.641 1.00 64.06 97 LEU A C 1
ATOM 727 O O . LEU A 1 97 ? 4.036 3.989 21.646 1.00 64.06 97 LEU A O 1
ATOM 731 N N . ALA A 1 98 ? 2.645 2.633 22.777 1.00 71.19 98 ALA A N 1
ATOM 732 C CA . ALA A 1 98 ? 2.610 1.582 21.757 1.00 71.19 98 ALA A CA 1
ATOM 733 C C . ALA A 1 98 ? 2.164 2.128 20.386 1.00 71.19 98 ALA A C 1
ATOM 735 O O . ALA A 1 98 ? 2.782 1.834 19.366 1.00 71.19 98 ALA A O 1
ATOM 736 N N . ARG A 1 99 ? 1.154 3.008 20.358 1.00 73.00 99 ARG A N 1
ATOM 737 C CA . ARG A 1 99 ? 0.705 3.703 19.145 1.00 73.00 99 ARG A CA 1
ATOM 738 C C . ARG A 1 99 ? 1.808 4.559 18.524 1.00 73.00 99 ARG A C 1
ATOM 740 O O . ARG A 1 99 ? 1.987 4.491 17.315 1.00 73.00 99 ARG A O 1
ATOM 747 N N . ARG A 1 100 ? 2.562 5.331 19.314 1.00 74.88 100 ARG A N 1
ATOM 748 C CA . ARG A 1 100 ? 3.681 6.142 18.804 1.00 74.88 100 ARG A CA 1
ATOM 749 C C . ARG A 1 100 ? 4.767 5.269 18.174 1.00 74.88 100 ARG A C 1
ATOM 751 O O . ARG A 1 100 ? 5.256 5.624 17.109 1.00 74.88 100 ARG A O 1
ATOM 758 N N . HIS A 1 101 ? 5.105 4.134 18.788 1.00 76.19 101 HIS A N 1
ATOM 759 C CA . HIS A 1 101 ? 6.087 3.200 18.228 1.00 76.19 101 HIS A CA 1
ATOM 760 C C . HIS A 1 101 ? 5.608 2.567 16.920 1.00 76.19 101 HIS A C 1
ATOM 762 O O . HIS A 1 101 ? 6.379 2.511 15.970 1.00 76.19 101 HIS A O 1
ATOM 768 N N . VAL A 1 102 ? 4.333 2.175 16.829 1.00 76.38 102 VAL A N 1
ATOM 769 C CA . VAL A 1 102 ? 3.752 1.653 15.580 1.00 76.38 102 VAL A CA 1
ATOM 770 C C . VAL A 1 102 ? 3.755 2.720 14.484 1.00 76.38 102 VAL A C 1
ATOM 772 O O . VAL A 1 102 ? 4.170 2.440 13.368 1.00 76.38 102 VAL A O 1
ATOM 775 N N . VAL A 1 103 ? 3.361 3.960 14.793 1.00 78.50 103 VAL A N 1
ATOM 776 C CA . VAL A 1 103 ? 3.402 5.069 13.821 1.00 78.50 103 VAL A CA 1
ATOM 777 C C . VAL A 1 103 ? 4.825 5.356 13.360 1.00 78.50 103 VAL A C 1
ATOM 779 O O . VAL A 1 103 ? 5.052 5.520 12.167 1.00 78.50 103 VAL A O 1
ATOM 782 N N . ALA A 1 104 ? 5.783 5.400 14.287 1.00 78.88 104 ALA A N 1
ATOM 783 C CA . ALA A 1 104 ? 7.184 5.628 13.958 1.00 78.88 104 ALA A CA 1
ATOM 784 C C . ALA A 1 104 ? 7.757 4.489 13.105 1.00 78.88 104 ALA A C 1
ATOM 786 O O . ALA A 1 104 ? 8.469 4.759 12.144 1.00 78.88 104 ALA A O 1
ATOM 787 N N . ALA A 1 105 ? 7.406 3.235 13.407 1.00 77.81 105 ALA A N 1
ATOM 788 C CA . ALA A 1 105 ? 7.815 2.078 12.619 1.00 77.81 105 ALA A CA 1
ATOM 789 C C . ALA A 1 105 ? 7.224 2.125 11.203 1.00 77.81 105 ALA A C 1
ATOM 791 O O . ALA A 1 105 ? 7.972 2.043 10.235 1.00 77.81 105 ALA A O 1
ATOM 792 N N . LEU A 1 106 ? 5.912 2.346 11.064 1.00 77.56 106 LEU A N 1
ATOM 793 C CA . LEU A 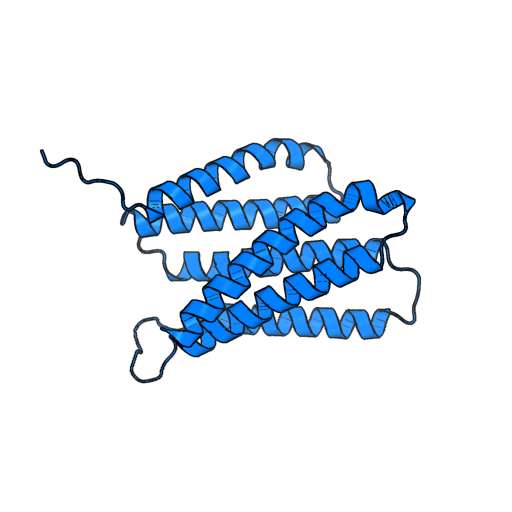1 106 ? 5.261 2.474 9.755 1.00 77.56 106 LEU A CA 1
ATOM 794 C C . LEU A 1 106 ? 5.826 3.650 8.951 1.00 77.56 106 LEU A C 1
ATOM 796 O O . LEU A 1 106 ? 6.091 3.506 7.762 1.00 77.56 106 LEU A O 1
ATOM 800 N N . GLY A 1 107 ? 6.057 4.793 9.603 1.00 79.44 107 GLY A N 1
ATOM 801 C CA . GLY A 1 107 ? 6.668 5.969 8.986 1.00 79.44 107 GLY A CA 1
ATOM 802 C C . GLY A 1 107 ? 8.111 5.721 8.544 1.00 79.44 107 GLY A C 1
ATOM 803 O O . GLY A 1 107 ? 8.483 6.115 7.443 1.00 79.44 107 GLY A O 1
ATOM 804 N N . GLY A 1 108 ? 8.904 5.021 9.358 1.00 78.75 108 GLY A N 1
ATOM 805 C CA . GLY A 1 108 ? 10.274 4.633 9.022 1.00 78.75 108 GLY A CA 1
ATOM 806 C C . GLY A 1 108 ? 10.335 3.665 7.841 1.00 78.75 108 GLY A C 1
ATOM 807 O O . GLY A 1 108 ? 11.109 3.887 6.915 1.00 78.75 108 GLY A O 1
ATOM 808 N N . ILE A 1 109 ? 9.475 2.641 7.823 1.00 75.12 109 ILE A N 1
ATOM 809 C CA . ILE A 1 109 ? 9.395 1.675 6.716 1.00 75.12 109 ILE A CA 1
ATOM 810 C C . ILE A 1 109 ? 8.901 2.373 5.437 1.00 75.12 109 ILE A C 1
ATOM 812 O O . ILE A 1 109 ? 9.461 2.154 4.366 1.00 75.12 109 ILE A O 1
ATOM 816 N N . ALA A 1 110 ? 7.909 3.264 5.537 1.00 77.81 110 ALA A N 1
ATOM 817 C CA . ALA A 1 110 ? 7.431 4.066 4.411 1.00 77.81 110 ALA A CA 1
ATOM 818 C C . ALA A 1 110 ? 8.532 4.971 3.835 1.00 77.81 110 ALA A C 1
ATOM 820 O O . ALA A 1 110 ? 8.718 5.023 2.621 1.00 77.81 110 ALA A O 1
ATOM 821 N N . ALA A 1 111 ? 9.281 5.660 4.702 1.00 81.06 111 ALA A N 1
ATOM 822 C CA . ALA A 1 111 ? 10.391 6.516 4.299 1.00 81.06 111 ALA A CA 1
ATOM 823 C C . ALA A 1 111 ? 11.520 5.710 3.644 1.00 81.06 111 ALA A C 1
ATOM 825 O O . ALA A 1 111 ? 12.044 6.129 2.615 1.00 81.06 111 ALA A O 1
ATOM 826 N N . ALA A 1 112 ? 11.849 4.534 4.188 1.00 75.38 112 ALA A N 1
ATOM 827 C CA . ALA A 1 112 ? 12.808 3.615 3.583 1.00 75.38 112 ALA A CA 1
ATOM 828 C C . ALA A 1 112 ? 12.328 3.121 2.209 1.00 75.38 112 ALA A C 1
ATOM 830 O O . ALA A 1 112 ? 13.100 3.132 1.254 1.00 75.38 112 ALA A O 1
ATOM 831 N N . GLY A 1 113 ? 11.046 2.767 2.078 1.00 74.62 113 GLY A N 1
ATOM 832 C CA . GLY A 1 113 ? 10.446 2.354 0.807 1.00 74.62 113 GLY A CA 1
ATOM 833 C C . GLY A 1 113 ? 10.502 3.453 -0.243 1.00 74.62 113 GLY A C 1
ATOM 834 O O . GLY A 1 113 ? 10.898 3.196 -1.377 1.00 74.62 113 GLY A O 1
ATOM 835 N N . LEU A 1 114 ? 10.188 4.691 0.142 1.00 76.31 114 LEU A N 1
ATOM 836 C CA . LEU A 1 114 ? 10.279 5.838 -0.756 1.00 76.31 114 LEU A CA 1
ATOM 837 C C . LEU A 1 114 ? 11.733 6.141 -1.138 1.00 76.31 114 LEU A C 1
ATOM 839 O O . LEU A 1 114 ? 12.013 6.383 -2.307 1.00 76.31 114 LEU A O 1
ATOM 843 N N . ALA A 1 115 ? 12.664 6.088 -0.184 1.00 77.12 115 ALA A N 1
ATOM 844 C CA . ALA A 1 115 ? 14.084 6.286 -0.455 1.00 77.12 115 ALA A CA 1
ATOM 845 C C . ALA A 1 115 ? 14.607 5.253 -1.464 1.00 77.12 115 ALA A C 1
ATOM 847 O O . ALA A 1 115 ? 15.263 5.631 -2.430 1.00 77.12 115 ALA A O 1
ATOM 848 N N . VAL A 1 116 ? 14.250 3.974 -1.292 1.00 71.00 116 VAL A N 1
ATOM 849 C CA . VAL A 1 116 ? 14.620 2.898 -2.224 1.00 71.00 116 VAL A CA 1
ATOM 850 C C . VAL A 1 116 ? 13.943 3.072 -3.586 1.00 71.00 116 VAL A C 1
ATOM 852 O O . VAL A 1 116 ? 14.599 2.909 -4.611 1.00 71.00 116 VAL A O 1
ATOM 855 N N . ALA A 1 117 ? 12.668 3.466 -3.629 1.00 71.25 117 ALA A N 1
ATOM 856 C CA . ALA A 1 117 ? 11.941 3.717 -4.877 1.00 71.25 117 ALA A CA 1
ATOM 857 C C . ALA A 1 117 ? 12.535 4.870 -5.711 1.00 71.25 117 ALA A C 1
ATOM 859 O O . ALA A 1 117 ? 12.368 4.905 -6.933 1.00 71.25 117 ALA A O 1
ATOM 860 N N . LEU A 1 118 ? 13.222 5.812 -5.059 1.00 70.75 118 LEU A N 1
ATOM 861 C CA . LEU A 1 118 ? 13.862 6.963 -5.695 1.00 70.75 118 LEU A CA 1
ATOM 862 C C . LEU A 1 118 ? 15.325 6.713 -6.092 1.00 70.75 118 LEU A C 1
ATOM 864 O O . LEU A 1 118 ? 15.905 7.560 -6.779 1.00 70.75 118 LEU A O 1
ATOM 868 N N . LEU A 1 119 ? 15.921 5.578 -5.704 1.00 69.62 119 LEU A N 1
ATOM 869 C CA . LEU A 1 119 ? 17.281 5.235 -6.117 1.00 69.62 119 LEU A CA 1
ATOM 870 C C . LEU A 1 119 ? 17.367 5.102 -7.651 1.00 69.62 119 LEU A C 1
ATOM 872 O O . LEU A 1 119 ? 16.427 4.622 -8.293 1.00 69.62 119 LEU A O 1
ATOM 876 N N . PRO A 1 120 ? 18.477 5.539 -8.278 1.00 61.44 120 PRO A N 1
ATOM 877 C CA . PRO A 1 120 ? 18.673 5.381 -9.712 1.00 61.44 120 PRO A CA 1
ATOM 878 C C . PRO A 1 120 ? 18.619 3.905 -10.114 1.00 61.44 120 PRO A C 1
ATOM 880 O O . PRO A 1 120 ? 19.390 3.089 -9.622 1.00 61.44 120 PRO A O 1
ATOM 883 N N . TRP A 1 121 ? 17.757 3.595 -11.080 1.00 58.41 121 TRP A N 1
ATOM 884 C CA . TRP A 1 121 ? 17.556 2.253 -11.640 1.00 58.41 121 TRP A CA 1
ATOM 885 C C . TRP A 1 121 ? 18.776 1.754 -12.441 1.00 58.41 121 TRP A C 1
ATOM 887 O O . TRP A 1 121 ? 18.788 0.630 -12.921 1.00 58.41 121 TRP A O 1
ATOM 897 N N . ALA A 1 122 ? 19.789 2.610 -12.615 1.00 49.12 122 ALA A N 1
ATOM 898 C CA . ALA A 1 122 ? 20.917 2.427 -13.524 1.00 49.12 122 ALA A CA 1
ATOM 899 C C . ALA A 1 122 ? 22.154 1.769 -12.885 1.00 49.12 122 ALA A C 1
ATOM 901 O O . ALA A 1 122 ? 23.173 1.630 -13.555 1.00 49.12 122 ALA A O 1
ATOM 902 N N . VAL A 1 123 ? 22.102 1.379 -11.609 1.00 46.06 123 VAL A N 1
ATOM 903 C CA . VAL A 1 123 ? 23.227 0.708 -10.942 1.00 46.06 123 VAL A CA 1
ATOM 904 C C . VAL A 1 123 ? 22.848 -0.714 -10.548 1.00 46.06 123 VAL A C 1
ATOM 906 O O . VAL A 1 123 ? 22.531 -1.003 -9.398 1.00 46.06 123 VAL A O 1
ATOM 909 N N . ASP A 1 124 ? 22.964 -1.607 -11.529 1.00 54.94 124 ASP A N 1
ATOM 910 C CA . ASP A 1 124 ? 23.096 -3.049 -11.319 1.00 54.94 124 ASP A CA 1
ATOM 911 C C . ASP A 1 124 ? 24.565 -3.557 -11.207 1.00 54.94 124 ASP A C 1
ATOM 913 O O . ASP A 1 124 ? 24.923 -4.561 -11.814 1.00 54.94 124 ASP A O 1
ATOM 917 N N . PRO A 1 125 ? 25.473 -2.883 -10.459 1.00 48.91 125 PRO A N 1
ATOM 918 C CA . PRO A 1 125 ? 26.650 -3.557 -9.892 1.00 48.91 125 PRO A CA 1
ATOM 919 C C . PRO A 1 125 ? 26.487 -3.951 -8.414 1.00 48.91 125 PRO A C 1
ATOM 921 O O . PRO A 1 125 ? 27.384 -4.582 -7.863 1.00 48.91 125 PRO A O 1
ATOM 924 N N . LEU A 1 126 ? 25.401 -3.535 -7.743 1.00 51.34 126 LEU A N 1
ATOM 925 C CA . LEU A 1 126 ? 25.255 -3.611 -6.276 1.00 51.34 126 LEU A CA 1
ATOM 926 C C . LEU A 1 126 ? 23.999 -4.361 -5.774 1.00 51.34 126 LEU A C 1
ATOM 928 O O . LEU A 1 126 ? 23.791 -4.418 -4.565 1.00 51.34 126 LEU A O 1
ATOM 932 N N . GLY A 1 127 ? 23.161 -4.935 -6.650 1.00 56.19 127 GLY A N 1
ATOM 933 C CA . GLY A 1 127 ? 22.014 -5.761 -6.233 1.00 56.19 127 GLY A CA 1
ATOM 934 C C . GLY A 1 127 ? 20.832 -4.983 -5.634 1.00 56.19 127 GLY A C 1
ATOM 935 O O . GLY A 1 127 ? 20.271 -5.389 -4.620 1.00 56.19 127 GLY A O 1
ATOM 936 N N . VAL A 1 128 ? 20.432 -3.856 -6.241 1.00 60.44 128 VAL A N 1
ATOM 937 C CA . VAL A 1 128 ? 19.363 -2.948 -5.751 1.00 60.44 128 VAL A CA 1
ATOM 938 C C . VAL A 1 128 ? 17.952 -3.575 -5.795 1.00 60.44 128 VAL A C 1
ATOM 940 O O . VAL A 1 128 ? 17.043 -3.117 -5.093 1.00 60.44 128 VAL A O 1
ATOM 943 N N . VAL A 1 129 ? 17.763 -4.668 -6.542 1.00 65.38 129 VAL A N 1
ATOM 944 C CA . VAL A 1 129 ? 16.502 -5.432 -6.583 1.00 65.38 129 VAL A CA 1
ATOM 945 C C . VAL A 1 129 ? 16.161 -6.019 -5.207 1.00 65.38 129 VAL A C 1
ATOM 947 O O . VAL A 1 129 ? 15.017 -5.902 -4.756 1.00 65.38 129 VAL A O 1
ATOM 950 N N . VAL A 1 130 ? 17.163 -6.538 -4.489 1.00 68.25 130 VAL A N 1
ATOM 951 C CA . VAL A 1 130 ? 16.983 -7.195 -3.186 1.00 68.25 130 VAL A CA 1
ATOM 952 C C . VAL A 1 130 ? 16.534 -6.209 -2.094 1.00 68.25 130 VAL A C 1
ATOM 954 O O . VAL A 1 130 ? 15.518 -6.481 -1.455 1.00 68.25 130 VAL A O 1
ATOM 957 N N . PRO A 1 131 ? 17.163 -5.031 -1.884 1.00 74.00 131 PRO A N 1
ATOM 958 C CA . PRO A 1 131 ? 16.671 -4.029 -0.936 1.00 74.00 131 PRO A CA 1
ATOM 959 C C . PRO A 1 131 ? 15.220 -3.602 -1.183 1.00 74.00 131 PRO A C 1
ATOM 961 O O . PRO A 1 131 ? 14.460 -3.436 -0.229 1.00 74.00 131 PRO A O 1
ATOM 964 N N . ARG A 1 132 ? 14.809 -3.447 -2.449 1.00 76.94 132 ARG A N 1
ATOM 965 C CA . ARG A 1 132 ? 13.427 -3.074 -2.787 1.00 76.94 132 ARG A CA 1
ATOM 966 C C . ARG A 1 132 ? 12.448 -4.193 -2.456 1.00 76.94 132 ARG A C 1
ATOM 968 O O . ARG A 1 132 ? 11.422 -3.923 -1.835 1.00 76.94 132 ARG A O 1
ATOM 975 N N . ALA A 1 133 ? 12.781 -5.426 -2.831 1.00 82.25 133 ALA A N 1
ATOM 976 C CA . ALA A 1 133 ? 11.983 -6.600 -2.504 1.00 82.25 133 ALA A CA 1
ATOM 977 C C . ALA A 1 133 ? 11.852 -6.779 -0.984 1.00 82.25 133 ALA A C 1
ATOM 979 O O . ALA A 1 133 ? 10.750 -6.972 -0.482 1.00 82.25 133 ALA A O 1
ATOM 980 N N . VAL A 1 134 ? 12.939 -6.597 -0.230 1.00 85.56 134 VAL A N 1
ATOM 981 C CA . VAL A 1 134 ? 12.932 -6.669 1.239 1.00 85.56 134 VAL A CA 1
ATOM 982 C C . VAL A 1 134 ? 12.016 -5.607 1.848 1.00 85.56 134 VAL A C 1
ATOM 984 O O . VAL A 1 134 ? 11.190 -5.931 2.699 1.00 85.56 134 VAL A O 1
ATOM 987 N N . VAL A 1 135 ? 12.113 -4.343 1.423 1.00 84.62 135 VAL A N 1
ATOM 988 C CA . VAL A 1 135 ? 11.253 -3.283 1.978 1.00 84.62 135 VAL A CA 1
ATOM 989 C C . VAL A 1 135 ? 9.785 -3.502 1.607 1.00 84.62 135 VAL A C 1
ATOM 991 O O . VAL A 1 135 ? 8.912 -3.355 2.465 1.00 84.62 135 VAL A O 1
ATOM 994 N N . GLY A 1 136 ? 9.507 -3.900 0.364 1.00 86.81 136 GLY A N 1
ATOM 995 C CA . GLY A 1 136 ? 8.163 -4.270 -0.078 1.00 86.81 136 GLY A CA 1
ATOM 996 C C . GLY A 1 136 ? 7.584 -5.429 0.735 1.00 86.81 136 GLY A C 1
ATOM 997 O O . GLY A 1 136 ? 6.453 -5.347 1.215 1.00 86.81 136 GLY A O 1
ATOM 998 N N . LEU A 1 137 ? 8.388 -6.464 0.983 1.00 90.69 137 LEU A N 1
ATOM 999 C CA . LEU A 1 137 ? 8.013 -7.612 1.804 1.00 90.69 137 LEU A CA 1
ATOM 1000 C C . LEU A 1 137 ? 7.693 -7.193 3.245 1.00 90.69 137 LEU A C 1
ATOM 1002 O O . LEU A 1 137 ? 6.664 -7.592 3.789 1.00 90.69 137 LEU A O 1
ATOM 1006 N N . VAL A 1 138 ? 8.525 -6.343 3.852 1.00 90.00 138 VAL A N 1
ATOM 1007 C CA . VAL A 1 138 ? 8.280 -5.805 5.200 1.00 90.00 138 VAL A CA 1
ATOM 1008 C C . VAL A 1 138 ? 6.977 -4.997 5.245 1.00 90.00 138 VAL A C 1
ATOM 1010 O O . VAL A 1 138 ? 6.201 -5.162 6.186 1.00 90.00 138 VAL A O 1
ATOM 1013 N N . LEU A 1 139 ? 6.694 -4.166 4.233 1.00 89.38 139 LEU A N 1
ATOM 1014 C CA . LEU A 1 139 ? 5.430 -3.419 4.128 1.00 89.38 139 LEU A CA 1
ATOM 1015 C C . LEU A 1 139 ? 4.218 -4.352 3.991 1.00 89.38 139 LEU A C 1
ATOM 1017 O O . LEU A 1 139 ? 3.195 -4.125 4.640 1.00 89.38 139 LEU A O 1
ATOM 1021 N N . ALA A 1 140 ? 4.330 -5.404 3.180 1.00 92.81 140 ALA A N 1
ATOM 1022 C CA . ALA A 1 140 ? 3.272 -6.390 2.986 1.00 92.81 140 ALA A CA 1
ATOM 1023 C C . ALA A 1 140 ? 2.967 -7.154 4.288 1.00 92.81 140 ALA A C 1
ATOM 1025 O O . ALA A 1 140 ? 1.810 -7.246 4.707 1.00 92.81 140 ALA A O 1
ATOM 1026 N N . VAL A 1 141 ? 4.007 -7.618 4.988 1.00 93.00 141 VAL A N 1
ATOM 1027 C CA . VAL A 1 141 ? 3.879 -8.290 6.290 1.00 93.00 141 VAL A CA 1
ATOM 1028 C C . VAL A 1 141 ? 3.304 -7.346 7.347 1.00 93.00 141 VAL A C 1
ATOM 1030 O O . VAL A 1 141 ? 2.405 -7.737 8.092 1.00 93.00 141 VAL A O 1
ATOM 1033 N N . ALA A 1 142 ? 3.748 -6.089 7.396 1.00 89.31 142 ALA A N 1
ATOM 1034 C CA . ALA A 1 142 ? 3.194 -5.095 8.314 1.00 89.31 142 ALA A CA 1
ATOM 1035 C C . ALA A 1 142 ? 1.687 -4.873 8.077 1.00 89.31 142 ALA A C 1
ATOM 1037 O O . ALA A 1 142 ? 0.910 -4.824 9.035 1.00 89.31 142 ALA A O 1
ATOM 1038 N N . GLY A 1 143 ? 1.248 -4.833 6.814 1.00 91.31 143 GLY A N 1
ATOM 1039 C CA . GLY A 1 143 ? -0.170 -4.784 6.451 1.00 91.31 143 GLY A CA 1
ATOM 1040 C C . GLY A 1 143 ? -0.972 -6.003 6.929 1.00 91.31 143 GLY A C 1
ATOM 1041 O O . GLY A 1 143 ? -2.071 -5.840 7.471 1.00 91.31 143 GLY A O 1
ATOM 1042 N N . LEU A 1 144 ? -0.414 -7.214 6.818 1.00 93.88 144 LEU A N 1
ATOM 1043 C CA . LEU A 1 144 ? -1.032 -8.440 7.347 1.00 93.88 144 LEU A CA 1
ATOM 1044 C C . LEU A 1 144 ? -1.168 -8.398 8.876 1.00 93.88 144 LEU A C 1
ATOM 1046 O O . LEU A 1 144 ? -2.251 -8.654 9.404 1.00 93.88 144 LEU A O 1
ATOM 1050 N N . VAL A 1 145 ? -0.113 -7.990 9.586 1.00 91.12 145 VAL A N 1
ATOM 1051 C CA . VAL A 1 145 ? -0.123 -7.865 11.055 1.00 91.12 145 VAL A CA 1
ATOM 1052 C C . VAL A 1 145 ? -1.152 -6.831 11.520 1.00 91.12 145 VAL A C 1
ATOM 1054 O O . VAL A 1 145 ? -1.882 -7.067 12.488 1.00 91.12 145 VAL A O 1
ATOM 1057 N N . LEU A 1 146 ? -1.267 -5.690 10.831 1.00 89.12 146 LEU A N 1
ATOM 1058 C CA . LEU A 1 146 ? -2.301 -4.690 11.119 1.00 89.12 146 LEU A CA 1
ATOM 1059 C C . LEU A 1 146 ? -3.707 -5.237 10.866 1.00 89.12 146 LEU A C 1
ATOM 1061 O O . LEU A 1 146 ? -4.616 -4.974 11.653 1.00 89.12 146 LEU A O 1
ATOM 1065 N N . THR A 1 147 ? -3.883 -6.019 9.801 1.00 92.19 147 THR A N 1
ATOM 1066 C CA . THR A 1 147 ? -5.160 -6.656 9.467 1.00 92.19 147 THR A CA 1
ATOM 1067 C C . THR A 1 147 ? -5.587 -7.640 10.556 1.00 92.19 147 THR A C 1
ATOM 1069 O O . THR A 1 147 ? -6.728 -7.582 11.024 1.00 92.19 147 THR A O 1
ATOM 1072 N N . GLU A 1 148 ? -4.668 -8.490 11.021 1.00 90.94 148 GLU A N 1
ATOM 1073 C CA . GLU A 1 148 ? -4.907 -9.413 12.135 1.00 90.94 148 GLU A CA 1
ATOM 1074 C C . GLU A 1 148 ? -5.225 -8.648 13.425 1.00 90.94 148 GLU A C 1
ATOM 1076 O O . GLU A 1 148 ? -6.203 -8.945 14.116 1.00 90.94 148 GLU A O 1
ATOM 1081 N N . THR A 1 149 ? -4.438 -7.611 13.722 1.00 87.38 149 THR A N 1
ATOM 1082 C CA . THR A 1 149 ? -4.620 -6.767 14.908 1.00 87.38 149 THR A CA 1
ATOM 1083 C C . THR A 1 149 ? -5.993 -6.100 14.899 1.00 87.38 149 THR A C 1
ATOM 1085 O O . THR A 1 149 ? -6.668 -6.059 15.929 1.00 87.38 149 THR A O 1
ATOM 1088 N N . LEU A 1 150 ? -6.445 -5.606 13.745 1.00 87.81 150 LEU A N 1
ATOM 1089 C CA . LEU A 1 150 ? -7.771 -5.016 13.594 1.00 87.81 150 LEU A CA 1
ATOM 1090 C C . LEU A 1 150 ? -8.877 -6.050 13.821 1.00 87.81 150 LEU A C 1
ATOM 1092 O O . LEU A 1 150 ? -9.824 -5.788 14.567 1.00 87.81 150 LEU A O 1
ATOM 1096 N N . PHE A 1 151 ? -8.748 -7.231 13.218 1.00 87.69 151 PHE A N 1
ATOM 1097 C CA . PHE A 1 151 ? -9.738 -8.292 13.356 1.00 87.69 151 PHE A CA 1
ATOM 1098 C C . PHE A 1 151 ? -9.850 -8.782 14.808 1.00 87.69 151 PHE A C 1
ATOM 1100 O O . PHE A 1 151 ? -10.955 -8.868 15.348 1.00 87.69 151 PHE A O 1
ATOM 1107 N N . ARG A 1 152 ? -8.714 -9.019 15.479 1.00 85.19 152 ARG A N 1
ATOM 1108 C CA . ARG A 1 152 ? -8.666 -9.464 16.883 1.00 85.19 152 ARG A CA 1
ATOM 1109 C C . ARG A 1 152 ? -9.195 -8.420 17.862 1.00 85.19 152 ARG A C 1
ATOM 1111 O O . ARG A 1 152 ? -9.824 -8.789 18.850 1.00 85.19 152 ARG A O 1
ATOM 1118 N N . ASN A 1 153 ? -8.978 -7.135 17.584 1.00 84.50 153 ASN A N 1
ATOM 1119 C CA . ASN A 1 153 ? -9.448 -6.042 18.436 1.00 84.50 153 ASN A CA 1
ATOM 1120 C C . ASN A 1 153 ? -10.922 -5.660 18.208 1.00 84.50 153 ASN A C 1
ATOM 1122 O O . ASN A 1 153 ? -11.437 -4.809 18.932 1.00 84.50 153 ASN A O 1
ATOM 1126 N N . THR A 1 154 ? -11.613 -6.261 17.233 1.00 84.69 154 THR A N 1
ATOM 1127 C CA . THR A 1 154 ? -13.016 -5.935 16.935 1.00 84.69 154 THR A CA 1
ATOM 1128 C C . THR A 1 154 ? -13.987 -6.804 17.745 1.00 84.69 154 THR A C 1
ATOM 1130 O O . THR A 1 154 ? -13.905 -8.041 17.745 1.00 84.69 154 THR A O 1
ATOM 1133 N N . THR A 1 155 ? -14.943 -6.152 18.418 1.00 82.62 155 THR A N 1
ATOM 1134 C CA . THR A 1 155 ? -16.007 -6.814 19.191 1.00 82.62 155 THR A CA 1
ATOM 1135 C C . THR A 1 155 ? -16.924 -7.644 18.285 1.00 82.62 155 THR A C 1
ATOM 1137 O O . THR A 1 155 ? -17.119 -7.269 17.126 1.00 82.62 155 THR A O 1
ATOM 1140 N N . PRO A 1 156 ? -17.506 -8.756 18.776 1.00 81.38 156 PRO A N 1
ATOM 1141 C CA . PRO A 1 156 ? -18.334 -9.662 17.973 1.00 81.38 156 PRO A CA 1
ATOM 1142 C C . PRO A 1 156 ? -19.413 -8.966 17.132 1.00 81.38 156 PRO A C 1
ATOM 1144 O O . PRO A 1 156 ? -19.529 -9.261 15.942 1.00 81.38 156 PRO A O 1
ATOM 1147 N N . ASP A 1 157 ? -20.101 -7.974 17.700 1.00 80.69 157 ASP A N 1
ATOM 1148 C CA . ASP A 1 157 ? -21.183 -7.232 17.034 1.00 80.69 157 ASP A CA 1
ATOM 1149 C C . ASP A 1 157 ? -20.707 -6.440 15.807 1.00 80.69 157 ASP A C 1
ATOM 1151 O O . ASP A 1 157 ? -21.442 -6.255 14.839 1.00 80.69 157 ASP A O 1
ATOM 1155 N N . GLN A 1 158 ? -19.446 -6.003 15.803 1.00 79.06 158 GLN A N 1
ATOM 1156 C CA . GLN A 1 158 ? -18.858 -5.215 14.717 1.00 79.06 158 GLN A CA 1
ATOM 1157 C C . GLN A 1 158 ? -18.065 -6.066 13.709 1.00 79.06 158 GLN A C 1
ATOM 1159 O O . GLN A 1 158 ? -17.663 -5.556 12.655 1.00 79.06 158 GLN A O 1
ATOM 1164 N N . ARG A 1 159 ? -17.847 -7.364 13.981 1.00 82.94 159 ARG A N 1
ATOM 1165 C CA . ARG A 1 159 ? -17.036 -8.253 13.122 1.00 82.94 159 ARG A CA 1
ATOM 1166 C C . ARG A 1 159 ? -17.617 -8.421 11.724 1.00 82.94 159 ARG A C 1
ATOM 1168 O O . ARG A 1 159 ? -16.861 -8.506 10.759 1.00 82.94 159 ARG A O 1
ATOM 1175 N N . TRP A 1 160 ? -18.943 -8.423 11.592 1.00 82.56 160 TRP A N 1
ATOM 1176 C CA . TRP A 1 160 ? -19.618 -8.573 10.299 1.00 82.56 160 TRP A CA 1
ATOM 1177 C C . TRP A 1 160 ? -19.332 -7.432 9.326 1.00 82.56 160 TRP A C 1
ATOM 1179 O O . TRP A 1 160 ? -19.237 -7.675 8.125 1.00 82.56 160 TRP A O 1
ATOM 1189 N N . GLN A 1 161 ? -19.158 -6.212 9.834 1.00 82.12 161 GLN A N 1
ATOM 1190 C CA . GLN A 1 161 ? -18.858 -5.049 9.003 1.00 82.12 161 GLN A CA 1
ATOM 1191 C C . GLN A 1 161 ? -17.376 -5.005 8.615 1.00 82.12 161 GLN A C 1
ATOM 1193 O O . GLN A 1 161 ? -17.050 -4.672 7.478 1.00 82.12 161 GLN A O 1
ATOM 1198 N N . ILE A 1 162 ? -16.473 -5.360 9.537 1.00 85.69 162 ILE A N 1
ATOM 1199 C CA . ILE A 1 162 ? -15.030 -5.197 9.312 1.00 85.69 162 ILE A CA 1
ATOM 1200 C C . ILE A 1 162 ? -14.384 -6.357 8.564 1.00 85.69 162 ILE A C 1
ATOM 1202 O O . ILE A 1 162 ? -13.374 -6.157 7.896 1.00 85.69 162 ILE A O 1
ATOM 1206 N N . LYS A 1 163 ? -14.963 -7.561 8.638 1.00 89.00 163 LYS A N 1
ATOM 1207 C CA . LYS A 1 163 ? -14.383 -8.755 8.012 1.00 89.00 163 LYS A CA 1
ATOM 1208 C C . LYS A 1 163 ? -14.138 -8.575 6.516 1.00 89.00 163 LYS A C 1
ATOM 1210 O O . LYS A 1 163 ? -13.145 -9.078 6.021 1.00 89.00 163 LYS A O 1
ATOM 1215 N N . PHE A 1 164 ? -14.992 -7.830 5.811 1.00 90.06 164 PHE A N 1
ATOM 1216 C CA . PHE A 1 164 ? -14.814 -7.579 4.379 1.00 90.06 164 PHE A CA 1
ATOM 1217 C C . PHE A 1 164 ? -13.628 -6.656 4.101 1.00 90.06 164 PHE A C 1
ATOM 1219 O O . PHE A 1 164 ? -12.872 -6.911 3.171 1.00 90.06 164 PHE A O 1
ATOM 1226 N N . LEU A 1 165 ? -13.421 -5.635 4.938 1.00 89.31 165 LEU A N 1
ATOM 1227 C CA . LEU A 1 165 ? -12.239 -4.778 4.852 1.00 89.31 165 LEU A CA 1
ATOM 1228 C C . LEU A 1 165 ? -10.970 -5.579 5.158 1.00 89.31 165 LEU A C 1
ATOM 1230 O O . LEU A 1 165 ? -10.011 -5.509 4.398 1.00 89.31 165 LEU A O 1
ATOM 1234 N N . CYS A 1 166 ? -10.981 -6.373 6.233 1.00 91.50 166 CYS A N 1
ATOM 1235 C CA . CYS A 1 166 ? -9.851 -7.226 6.594 1.00 91.50 166 CYS A CA 1
ATOM 1236 C C . CYS A 1 166 ? -9.540 -8.260 5.505 1.00 91.50 166 CYS A C 1
ATOM 1238 O O . CYS A 1 166 ? -8.377 -8.474 5.197 1.00 91.50 166 CYS A O 1
ATOM 1240 N N . LEU A 1 167 ? -10.556 -8.876 4.895 1.00 93.00 167 LEU A N 1
ATOM 1241 C CA . LEU A 1 167 ? -10.361 -9.825 3.798 1.00 93.00 167 LEU A CA 1
ATOM 1242 C C . LEU A 1 167 ? -9.788 -9.141 2.557 1.00 93.00 167 LEU A C 1
ATOM 1244 O O . LEU A 1 167 ? -8.839 -9.654 1.978 1.00 93.00 167 LEU A O 1
ATOM 1248 N N . ALA A 1 168 ? -10.326 -7.982 2.170 1.00 91.69 168 ALA A N 1
ATOM 1249 C CA . ALA A 1 168 ? -9.843 -7.250 1.005 1.00 91.69 168 ALA A CA 1
ATOM 1250 C C . ALA A 1 168 ? -8.385 -6.802 1.184 1.00 91.69 168 ALA A C 1
ATOM 1252 O O . ALA A 1 168 ? -7.538 -7.120 0.354 1.00 91.69 168 ALA A O 1
ATOM 1253 N N . VAL A 1 169 ? -8.073 -6.112 2.286 1.00 93.31 169 VAL A N 1
ATOM 1254 C CA . VAL A 1 169 ? -6.712 -5.616 2.542 1.00 93.31 169 VAL A CA 1
ATOM 1255 C C . VAL A 1 169 ? -5.751 -6.767 2.828 1.00 93.31 169 VAL A C 1
ATOM 1257 O O . VAL A 1 169 ? -4.644 -6.774 2.304 1.00 93.31 169 VAL A O 1
ATOM 1260 N N . GLY A 1 170 ? -6.184 -7.779 3.582 1.00 94.12 170 GLY A N 1
ATOM 1261 C CA . GLY A 1 170 ? -5.386 -8.973 3.850 1.00 94.12 170 GLY A CA 1
ATOM 1262 C C . GLY A 1 170 ? -5.014 -9.728 2.575 1.00 94.12 170 GLY A C 1
ATOM 1263 O O . GLY A 1 170 ? -3.868 -10.142 2.439 1.00 94.12 170 GLY A O 1
ATOM 1264 N N . LEU A 1 171 ? -5.935 -9.849 1.613 1.00 95.06 171 LEU A N 1
ATOM 1265 C CA . LEU A 1 171 ? -5.651 -10.483 0.324 1.00 95.06 171 LEU A CA 1
ATOM 1266 C C . LEU A 1 171 ? -4.666 -9.660 -0.516 1.00 95.06 171 LEU A C 1
ATOM 1268 O O . LEU A 1 171 ? -3.747 -10.234 -1.095 1.00 95.06 171 LEU A O 1
ATOM 1272 N N . ILE A 1 172 ? -4.818 -8.331 -0.542 1.00 93.12 172 ILE A N 1
ATOM 1273 C CA . ILE A 1 172 ? -3.871 -7.426 -1.215 1.00 93.12 172 ILE A CA 1
ATOM 1274 C C . ILE A 1 172 ? -2.470 -7.585 -0.609 1.00 93.12 172 ILE A C 1
ATOM 1276 O O . ILE A 1 172 ? -1.508 -7.805 -1.337 1.00 93.12 172 ILE A O 1
ATOM 1280 N N . CYS A 1 173 ? -2.353 -7.545 0.721 1.00 93.88 173 CYS A N 1
ATOM 1281 C CA . CYS A 1 173 ? -1.066 -7.697 1.397 1.00 93.88 173 CYS A CA 1
ATOM 1282 C C . CYS A 1 173 ? -0.465 -9.098 1.220 1.00 93.88 173 CYS A C 1
ATOM 1284 O O . CYS A 1 173 ? 0.747 -9.219 1.083 1.00 93.88 173 CYS A O 1
ATOM 1286 N N . ALA A 1 174 ? -1.283 -10.153 1.196 1.00 95.75 174 ALA A N 1
ATOM 1287 C CA . ALA A 1 174 ? -0.805 -11.505 0.919 1.00 95.75 174 ALA A CA 1
ATOM 1288 C C . ALA A 1 174 ? -0.248 -11.614 -0.507 1.00 95.75 174 ALA A C 1
ATOM 1290 O O . ALA A 1 174 ? 0.843 -12.145 -0.688 1.00 95.75 174 ALA A O 1
ATOM 1291 N N . TYR A 1 175 ? -0.955 -11.066 -1.500 1.00 94.00 175 TYR A N 1
ATOM 1292 C CA . TYR A 1 175 ? -0.465 -10.990 -2.877 1.00 94.00 175 TYR A CA 1
ATOM 1293 C C . TYR A 1 175 ? 0.870 -10.237 -2.958 1.00 94.00 175 TYR A C 1
ATOM 1295 O O . TYR A 1 175 ? 1.827 -10.753 -3.530 1.00 94.00 175 TYR A O 1
ATOM 1303 N N . ASP A 1 176 ? 0.961 -9.064 -2.322 1.00 92.44 176 ASP A N 1
ATOM 1304 C CA . ASP A 1 176 ? 2.184 -8.257 -2.310 1.00 92.44 176 ASP A CA 1
ATOM 1305 C C . ASP A 1 176 ? 3.347 -9.004 -1.635 1.00 92.44 176 ASP A C 1
ATOM 1307 O O . ASP A 1 176 ? 4.471 -8.978 -2.128 1.00 92.44 176 ASP A O 1
ATOM 1311 N N . MET A 1 177 ? 3.080 -9.739 -0.551 1.00 94.06 177 MET A N 1
ATOM 1312 C CA . MET A 1 177 ? 4.076 -10.582 0.115 1.00 94.06 177 MET A CA 1
ATOM 1313 C C . MET A 1 177 ? 4.626 -11.654 -0.832 1.00 94.06 177 MET A C 1
ATOM 1315 O O . MET A 1 177 ? 5.841 -11.821 -0.902 1.00 94.06 177 MET A O 1
ATOM 1319 N N . PHE A 1 178 ? 3.759 -12.359 -1.570 1.00 93.75 178 PHE A N 1
ATOM 1320 C CA . PHE A 1 178 ? 4.193 -13.358 -2.554 1.00 93.75 178 PHE A CA 1
ATOM 1321 C C . PHE A 1 178 ? 5.011 -12.724 -3.680 1.00 93.75 178 PHE A C 1
ATOM 1323 O O . PHE A 1 178 ? 6.083 -13.228 -4.002 1.00 93.75 178 PHE A O 1
ATOM 1330 N N . PHE A 1 179 ? 4.547 -11.596 -4.221 1.00 90.69 179 PHE A N 1
ATOM 1331 C CA . PHE A 1 179 ? 5.232 -10.878 -5.294 1.00 90.69 179 PHE A CA 1
ATOM 1332 C C . PHE A 1 179 ? 6.642 -10.426 -4.884 1.00 90.69 179 PHE A C 1
ATOM 1334 O O . PHE A 1 179 ? 7.613 -10.660 -5.601 1.00 90.69 179 PHE A O 1
ATOM 1341 N N . TYR A 1 180 ? 6.786 -9.824 -3.700 1.00 89.00 180 TYR A N 1
ATOM 1342 C CA . TYR A 1 180 ? 8.096 -9.391 -3.213 1.00 89.00 180 TYR A CA 1
ATOM 1343 C C . TYR A 1 180 ? 8.988 -10.554 -2.769 1.00 89.00 180 TYR A C 1
ATOM 1345 O O . TYR A 1 180 ? 10.205 -10.461 -2.905 1.00 89.00 180 TYR A O 1
ATOM 1353 N N . ALA A 1 181 ? 8.419 -11.654 -2.268 1.00 90.00 181 ALA A N 1
ATOM 1354 C CA . ALA A 1 181 ? 9.192 -12.855 -1.956 1.00 90.00 181 ALA A CA 1
ATOM 1355 C C . ALA A 1 181 ? 9.777 -13.494 -3.225 1.00 90.00 181 ALA A C 1
ATOM 1357 O O . ALA A 1 181 ? 10.948 -13.870 -3.232 1.00 90.00 181 ALA A O 1
ATOM 1358 N N . GLU A 1 182 ? 8.996 -13.563 -4.307 1.00 89.69 182 GLU A N 1
ATOM 1359 C CA . GLU A 1 182 ? 9.468 -14.035 -5.612 1.00 89.69 182 GLU A CA 1
ATOM 1360 C C . GLU A 1 182 ? 10.590 -13.137 -6.149 1.00 89.69 182 GLU A C 1
ATOM 1362 O O . GLU A 1 182 ? 11.658 -13.633 -6.509 1.00 89.69 182 GLU A O 1
ATOM 1367 N N . ALA A 1 183 ? 10.397 -11.815 -6.101 1.00 86.31 183 ALA A N 1
ATOM 1368 C CA . ALA A 1 183 ? 11.413 -10.845 -6.507 1.00 86.31 183 ALA A CA 1
ATOM 1369 C C . ALA A 1 183 ? 12.704 -10.927 -5.671 1.00 86.31 183 ALA A C 1
ATOM 1371 O O . ALA A 1 183 ? 13.766 -10.564 -6.157 1.00 86.31 183 ALA A O 1
ATOM 1372 N N . MET A 1 184 ? 12.635 -11.390 -4.420 1.00 82.69 184 MET A N 1
ATOM 1373 C CA . MET A 1 184 ? 13.815 -11.596 -3.576 1.00 82.69 184 MET A CA 1
ATOM 1374 C C . MET A 1 184 ? 14.536 -12.916 -3.884 1.00 82.69 184 MET A C 1
ATOM 1376 O O . MET A 1 184 ? 15.751 -12.993 -3.726 1.00 82.69 184 MET A O 1
ATOM 1380 N N . LEU A 1 185 ? 13.795 -13.959 -4.271 1.00 83.56 185 LEU A N 1
ATOM 1381 C CA . LEU A 1 185 ? 14.346 -15.291 -4.525 1.00 83.56 185 LEU A CA 1
ATOM 1382 C C . LEU A 1 185 ? 14.962 -15.419 -5.925 1.00 83.56 185 LEU A C 1
ATOM 1384 O O . LEU A 1 185 ? 15.928 -16.161 -6.094 1.00 83.56 185 LEU A O 1
ATOM 1388 N N . PHE A 1 186 ? 14.390 -14.725 -6.911 1.00 81.38 186 PHE A N 1
ATOM 1389 C CA . PHE A 1 186 ? 14.749 -14.861 -8.328 1.00 81.38 186 PHE A CA 1
ATOM 1390 C C . PHE A 1 186 ? 15.202 -13.558 -9.001 1.00 81.38 186 PHE A C 1
ATOM 1392 O O . PHE A 1 186 ? 15.519 -13.589 -10.191 1.00 81.38 186 PHE A O 1
ATOM 1399 N N . GLY A 1 187 ? 15.159 -12.430 -8.287 1.00 68.81 187 GLY A N 1
ATOM 1400 C CA . GLY A 1 187 ? 15.537 -11.112 -8.807 1.00 68.81 187 GLY A CA 1
ATOM 1401 C C . GLY A 1 187 ? 16.996 -10.740 -8.608 1.00 68.81 187 GLY A C 1
ATOM 1402 O O . GLY A 1 187 ? 17.759 -11.529 -8.007 1.00 68.81 187 GLY A O 1
#

Sequence (187 aa):
MTVQSLPTGAVTYALGTLAYLVLLPGLLRRGERLDAILFIAAVGTSAAWTAATALHYAGWWDGARVVAGLEVARLVGWQVLLAAVIWVRGGPRPRLLARRHVVAALGGIAAAGLAVALLPWAVDPLGVVVPRAVVGLVLAVAGLVLTETLFRNTTPDQRWQIKFLCLAVGLICAYDMFFYAEAMLFG